Protein AF-A0ABD2RWQ3-F1 (afdb_monomer)

Mean predicted aligned error: 22.74 Å

Secondary structure (DSSP, 8-state):
-------------------------HHHHHHHHHHHHHHHHHHHHS---TT-SSHHHHHHHHHHHHHHHHHHHHHHHHHHHHHHHHHHHHHHHHHTTT---PPPP--------------------------------PPPP--------HHHHHHHHHHHHHHHHHHHHHHHHHHHHHHHHHHHHHHHHHHHHHHHHHHHHHHHHHHHHHHHHHHHHHHHHHHHHHHHHHHHHHHHHHHHHHHHHHHHHHHHHHHHHHHHHHHHHHHHHHHHHHHHHHHHHHHHHHHHHHT-----------------------------------TTGGGTT-------PPPP-

Solvent-accessible surface area (backbone atoms only — not comparable to full-atom values): 22279 Å² total; per-residue (Å²): 139,87,80,88,79,89,82,87,88,81,89,79,92,82,84,81,85,78,79,78,74,84,70,77,58,68,69,60,56,52,54,50,52,52,49,51,51,53,50,51,52,49,62,70,65,53,78,79,81,84,81,57,98,42,71,68,58,45,50,51,55,47,65,66,48,47,61,60,51,52,52,53,50,51,54,52,51,54,52,48,51,54,49,51,51,55,49,52,51,53,50,51,60,57,50,54,74,76,54,91,74,92,76,86,81,84,84,81,86,80,87,80,84,89,82,80,91,82,83,88,81,87,83,87,77,91,73,87,76,78,83,77,79,82,74,82,84,74,75,84,78,80,90,62,99,63,82,86,55,66,65,58,57,49,49,50,53,52,51,53,51,51,52,51,52,51,51,52,52,52,51,54,52,51,51,52,52,50,53,54,49,50,54,50,51,54,53,51,51,54,51,49,53,50,53,52,52,53,52,50,51,53,52,51,51,51,51,54,50,49,54,52,51,53,54,53,52,52,50,51,54,51,51,52,53,51,52,51,50,51,54,51,52,54,51,52,50,52,51,54,54,50,49,54,53,50,53,51,51,50,53,55,48,51,54,53,49,53,56,50,52,54,49,50,54,56,47,51,52,52,50,52,54,52,51,53,52,51,52,52,54,49,51,53,50,50,55,55,52,70,77,64,80,80,87,86,91,83,88,84,90,86,90,81,91,83,89,80,91,87,75,91,76,89,78,90,82,89,80,91,84,91,84,82,79,81,78,67,70,73,62,72,80,70,70,87,80,75,90,82,78,85,86,85,130

Foldseek 3Di:
DDDDDDDDDDDDDDDDDPPPDPDPDPVLVVLVVVLVVLVVVLVVLPDPQPPDPDPVVSVVVCVVSVVVSVVSVVVSVVSVVVSVVVVVVVVVVVVCVPDDDDDDDDDDDDDDDDDDDDDDDDDDDDDPDDDDDPPDPDDPDPPDPDPPPVVVVVVVVVVVVVVVVVVVVVVVVVVVVVVVVVVVVVVVVVVVVVVVVVVVVVVVVVVVVVVVVVVVVVVVVVVVVVVVVVVVVVVVVVVVVVVVVVVVVCVVVVVVVVVVVVVVVVVVVVVVVVVVVVVVVVVVVVVVVVVPDDDDDDDDDDDDDDDDDDDDDDDDDDDDDDDDDPPPVVVVPPDPDDDDDDDDD

Organism: NCBI:txid62892

Structure (mmCIF, N/CA/C/O backbone):
data_AF-A0ABD2RWQ3-F1
#
_entry.id   AF-A0ABD2RWQ3-F1
#
loop_
_atom_site.group_PDB
_atom_site.id
_atom_site.type_symbol
_atom_site.label_atom_id
_atom_site.label_alt_id
_atom_site.label_comp_id
_atom_site.label_asym_id
_atom_site.label_entity_id
_atom_site.label_seq_id
_atom_site.pdbx_PDB_ins_code
_atom_site.Cartn_x
_atom_site.Cartn_y
_atom_site.Cartn_z
_atom_site.occupancy
_atom_site.B_iso_or_equiv
_atom_site.auth_seq_id
_atom_site.auth_comp_id
_atom_site.auth_asym_id
_atom_site.auth_atom_id
_atom_site.pdbx_PDB_model_num
ATOM 1 N N . MET A 1 1 ? -109.581 31.846 24.390 1.00 38.78 1 MET A N 1
ATOM 2 C CA . MET A 1 1 ? -109.928 31.695 25.817 1.00 38.78 1 MET A CA 1
ATOM 3 C C . MET A 1 1 ? -108.674 31.964 26.624 1.00 38.78 1 MET A C 1
ATOM 5 O O . MET A 1 1 ? -107.859 31.075 26.821 1.00 38.78 1 MET A O 1
ATOM 9 N N . GLU A 1 2 ? -108.485 33.229 26.981 1.00 34.16 2 GLU A N 1
ATOM 10 C CA . GLU A 1 2 ? -107.521 33.662 27.987 1.00 34.16 2 GLU A CA 1
ATOM 11 C C . GLU A 1 2 ? -108.194 33.569 29.355 1.00 34.16 2 GLU A C 1
ATOM 13 O O . GLU A 1 2 ? -109.294 34.091 29.508 1.00 34.16 2 GLU A O 1
ATOM 18 N N . VAL A 1 3 ? -107.523 32.985 30.348 1.00 33.97 3 VAL A N 1
ATOM 19 C CA . VAL A 1 3 ? -107.664 33.413 31.745 1.00 33.97 3 VAL A CA 1
ATOM 20 C C . VAL A 1 3 ? -106.289 33.310 32.401 1.00 33.97 3 VAL A C 1
ATOM 22 O O . VAL A 1 3 ? -105.769 32.230 32.665 1.00 33.97 3 VAL A O 1
ATOM 25 N N . LYS A 1 4 ? -105.697 34.478 32.649 1.00 38.88 4 LYS A N 1
ATOM 26 C CA . LYS A 1 4 ? -104.667 34.705 33.666 1.00 38.88 4 LYS A CA 1
ATOM 27 C C . LYS A 1 4 ? -105.349 34.617 35.030 1.00 38.88 4 LYS A C 1
ATOM 29 O O . LYS A 1 4 ? -106.376 35.263 35.179 1.00 38.88 4 LYS A O 1
ATOM 34 N N . LEU A 1 5 ? -104.735 33.977 36.027 1.00 32.19 5 LEU A N 1
ATOM 35 C CA . LEU A 1 5 ? -104.759 34.457 37.416 1.00 32.19 5 LEU A CA 1
ATOM 36 C C . LEU A 1 5 ? -103.647 33.790 38.252 1.00 32.19 5 LEU A C 1
ATOM 38 O O . LEU A 1 5 ? -103.591 32.580 38.427 1.00 32.19 5 LEU A O 1
ATOM 42 N N . LYS A 1 6 ? -102.735 34.668 38.685 1.00 41.03 6 LYS A N 1
ATOM 43 C CA . LYS A 1 6 ? -101.902 34.701 39.902 1.00 41.03 6 LYS A CA 1
ATOM 44 C C . LYS A 1 6 ? -102.266 33.679 40.997 1.00 41.03 6 LYS A C 1
ATOM 46 O O . LYS A 1 6 ? -103.446 33.539 41.284 1.00 41.03 6 LYS A O 1
ATOM 51 N N . VAL A 1 7 ? -101.260 33.167 41.721 1.00 31.69 7 VAL A N 1
ATOM 52 C CA . VAL A 1 7 ? -101.102 33.359 43.185 1.00 31.69 7 VAL A CA 1
ATOM 53 C C . VAL A 1 7 ? -99.807 32.705 43.717 1.00 31.69 7 VAL A C 1
ATOM 55 O O . VAL A 1 7 ? -99.439 31.601 43.341 1.00 31.69 7 VAL A O 1
ATOM 58 N N . GLU A 1 8 ? -99.126 33.509 44.539 1.00 30.83 8 GLU A N 1
ATOM 59 C CA . GLU A 1 8 ? -98.224 33.260 45.678 1.00 30.83 8 GLU A CA 1
ATOM 60 C C . GLU A 1 8 ? -97.100 32.214 45.649 1.00 30.83 8 GLU A C 1
ATOM 62 O O . GLU A 1 8 ? -97.271 31.011 45.491 1.00 30.83 8 GLU A O 1
ATOM 67 N N . LYS A 1 9 ? -95.909 32.735 45.962 1.00 34.25 9 LYS A N 1
ATOM 68 C CA . LYS A 1 9 ? -94.675 32.011 46.234 1.00 34.25 9 LYS A CA 1
ATOM 69 C C . LYS A 1 9 ? -94.375 32.153 47.727 1.00 34.25 9 LYS A C 1
ATOM 71 O O . LYS A 1 9 ? -93.911 33.206 48.156 1.00 34.25 9 LYS A O 1
ATOM 76 N N . THR A 1 10 ? -94.621 31.102 48.501 1.00 32.88 10 THR A N 1
ATOM 77 C CA . THR A 1 10 ? -94.077 30.932 49.854 1.00 32.88 10 THR A CA 1
ATOM 78 C C . THR A 1 10 ? -92.922 29.936 49.802 1.00 32.88 10 THR A C 1
ATOM 80 O O . THR A 1 10 ? -92.953 28.933 49.090 1.00 32.88 10 THR A O 1
ATOM 83 N N . GLY A 1 11 ? -91.831 30.291 50.476 1.00 41.47 11 GLY A N 1
ATOM 84 C CA . GLY A 1 11 ? -90.600 29.518 50.487 1.00 41.47 11 GLY A CA 1
ATOM 85 C C . GLY A 1 11 ? -90.685 28.285 51.380 1.00 41.47 11 GLY A C 1
ATOM 86 O O . GLY A 1 11 ? -91.257 28.328 52.464 1.00 41.47 11 GLY A O 1
ATOM 87 N N . ALA A 1 12 ? -90.015 27.220 50.955 1.00 31.41 12 ALA A N 1
ATOM 88 C CA . ALA A 1 12 ? -89.502 26.190 51.843 1.00 31.41 12 ALA A CA 1
ATOM 89 C C . ALA A 1 12 ? -88.207 25.636 51.241 1.00 31.41 12 ALA A C 1
ATOM 91 O O . ALA A 1 12 ? -88.157 25.197 50.092 1.00 31.41 12 ALA A O 1
ATOM 92 N N . ALA A 1 13 ? -87.135 25.731 52.020 1.00 42.50 13 ALA A N 1
ATOM 93 C CA . ALA A 1 13 ? -85.828 25.187 51.706 1.00 42.50 13 ALA A CA 1
ATOM 94 C C . ALA A 1 13 ? -85.877 23.651 51.656 1.00 42.50 13 ALA A C 1
ATOM 96 O O . ALA A 1 13 ? -86.440 23.026 52.551 1.00 42.50 13 ALA A O 1
ATOM 97 N N . SER A 1 14 ? -85.212 23.039 50.672 1.00 36.19 14 SER A N 1
ATOM 98 C CA . SER A 1 14 ? -84.854 21.619 50.730 1.00 36.19 14 SER A CA 1
ATOM 99 C C . SER A 1 14 ? -83.390 21.431 50.353 1.00 36.19 14 SER A C 1
ATOM 101 O O . SER A 1 14 ? -82.912 21.878 49.308 1.00 36.19 14 SER A O 1
ATOM 103 N N . LYS A 1 15 ? -82.664 20.839 51.299 1.00 40.97 15 LYS A N 1
ATOM 104 C CA . LYS A 1 15 ? -81.222 20.633 51.302 1.00 40.97 15 LYS A CA 1
ATOM 105 C C . LYS A 1 15 ? -80.861 19.380 50.498 1.00 40.97 15 LYS A C 1
ATOM 107 O O . LYS A 1 15 ? -81.451 18.327 50.669 1.00 40.97 15 LYS A O 1
ATOM 112 N N . HIS A 1 16 ? -79.805 19.540 49.705 1.00 45.41 16 HIS A N 1
ATOM 113 C CA . HIS A 1 16 ? -78.758 18.565 49.379 1.00 45.41 16 HIS A CA 1
ATOM 114 C C . HIS A 1 16 ? -79.132 17.153 48.895 1.00 45.41 16 HIS A C 1
ATOM 116 O O . HIS A 1 16 ? -79.385 16.243 49.669 1.00 45.41 16 HIS A O 1
ATOM 122 N N . SER A 1 17 ? -78.821 16.915 47.619 1.00 40.47 17 SER A N 1
ATOM 123 C CA . SER A 1 17 ? -77.985 15.771 47.238 1.00 40.47 17 SER A CA 1
ATOM 124 C C . SER A 1 17 ? -77.057 16.193 46.097 1.00 40.47 17 SER A C 1
ATOM 126 O O . SER A 1 17 ? -77.360 16.037 44.916 1.00 40.47 17 SER A O 1
ATOM 128 N N . ARG A 1 18 ? -75.917 16.813 46.437 1.00 42.22 18 ARG A N 1
ATOM 129 C CA . ARG A 1 18 ? -74.805 16.937 45.484 1.00 42.22 18 ARG A CA 1
ATOM 130 C C . ARG A 1 18 ? -74.080 15.597 45.486 1.00 42.22 18 ARG A C 1
ATOM 132 O O . ARG A 1 18 ? -73.178 15.392 46.295 1.00 42.22 18 ARG A O 1
ATOM 139 N N . LYS A 1 19 ? -74.472 14.696 44.581 1.00 42.56 19 LYS A N 1
ATOM 140 C CA . LYS A 1 19 ? -73.601 13.599 44.147 1.00 42.56 19 LYS A CA 1
ATOM 141 C C . LYS A 1 19 ? -72.275 14.234 43.721 1.00 42.56 19 LYS A C 1
ATOM 143 O O . LYS A 1 19 ? -72.222 14.926 42.708 1.00 42.56 19 LYS A O 1
ATOM 148 N N . ARG A 1 20 ? -71.225 14.074 44.530 1.00 46.12 20 ARG A N 1
ATOM 149 C CA . ARG A 1 20 ? -69.863 14.435 44.134 1.00 46.12 20 ARG A CA 1
ATOM 150 C C . ARG A 1 20 ? -69.455 13.450 43.047 1.00 46.12 20 ARG A C 1
ATOM 152 O O . ARG A 1 20 ? -69.051 12.332 43.343 1.00 46.12 20 ARG A O 1
ATOM 159 N N . SER A 1 21 ? -69.618 13.839 41.787 1.00 47.62 21 SER A N 1
ATOM 160 C CA . SER A 1 21 ? -68.924 13.175 40.694 1.00 47.62 21 SER A CA 1
ATOM 161 C C . SER A 1 21 ? -67.429 13.354 40.944 1.00 47.62 21 SER A C 1
ATOM 163 O O . SER A 1 21 ? -66.933 14.480 40.917 1.00 47.62 21 SER A O 1
ATOM 165 N N . PHE A 1 22 ? -66.716 12.265 41.219 1.00 53.78 22 PHE A N 1
ATOM 166 C CA . PHE A 1 22 ? -65.259 12.236 41.149 1.00 53.78 22 PHE A CA 1
ATOM 167 C C . PHE A 1 22 ? -64.857 12.377 39.676 1.00 53.78 22 PHE A C 1
ATOM 169 O O . PHE A 1 22 ? -64.558 11.403 38.992 1.00 53.78 22 PHE A O 1
ATOM 176 N N . THR A 1 23 ? -64.929 13.594 39.145 1.00 64.50 23 THR A N 1
ATOM 177 C CA . THR A 1 23 ? -64.358 13.917 37.840 1.00 64.50 23 THR A CA 1
ATOM 178 C C . THR A 1 23 ? -62.849 13.777 37.959 1.00 64.50 23 THR A C 1
ATOM 180 O O . THR A 1 23 ? -62.218 14.518 38.716 1.00 64.50 23 THR A O 1
ATOM 183 N N . ARG A 1 24 ? -62.282 12.792 37.250 1.00 71.00 24 ARG A N 1
ATOM 184 C CA . ARG A 1 24 ? -60.830 12.622 37.123 1.00 71.00 24 ARG A CA 1
ATOM 185 C C . ARG A 1 24 ? -60.222 13.965 36.705 1.00 71.00 24 ARG A C 1
ATOM 187 O O . ARG A 1 24 ? -60.767 14.602 35.800 1.00 71.00 24 ARG A O 1
ATOM 194 N N . PRO A 1 25 ? -59.151 14.426 37.366 1.00 81.88 25 PRO A N 1
ATOM 195 C CA . PRO A 1 25 ? -58.593 15.730 37.060 1.00 81.88 25 PRO A CA 1
ATOM 196 C C . PRO A 1 25 ? -58.058 15.746 35.621 1.00 81.88 25 PRO A C 1
ATOM 198 O O . PRO A 1 25 ? -57.483 14.764 35.157 1.00 81.88 25 PRO A O 1
ATOM 201 N N . SER A 1 26 ? -58.261 16.854 34.908 1.00 81.94 26 SER A N 1
ATOM 202 C CA . SER A 1 26 ? -57.925 16.974 33.480 1.00 81.94 26 SER A CA 1
ATOM 203 C C . SER A 1 26 ? -56.452 16.686 33.187 1.00 81.94 26 SER A C 1
ATOM 205 O O . SER A 1 26 ? -56.153 16.041 32.189 1.00 81.94 26 SER A O 1
ATOM 207 N N . TRP A 1 27 ? -55.545 17.076 34.091 1.00 87.62 27 TRP A N 1
ATOM 208 C CA . TRP A 1 27 ? -54.114 16.793 33.961 1.00 87.62 27 TRP A CA 1
ATOM 209 C C . TRP A 1 27 ? -53.814 15.290 33.886 1.00 87.62 27 TRP A C 1
ATOM 211 O O . TRP A 1 27 ? -52.950 14.908 33.112 1.00 87.62 27 TRP A O 1
ATOM 221 N N . LEU A 1 28 ? -54.549 14.451 34.629 1.00 88.19 28 LEU A N 1
ATOM 222 C CA . LEU A 1 28 ? -54.363 12.995 34.651 1.00 88.19 28 LEU A CA 1
ATOM 223 C C . LEU A 1 28 ? -54.776 12.370 33.316 1.00 88.19 28 LEU A C 1
ATOM 225 O O . LEU A 1 28 ? -54.134 11.449 32.828 1.00 88.19 28 LEU A O 1
ATOM 229 N N . LEU A 1 29 ? -55.860 12.871 32.721 1.00 88.81 29 LEU A N 1
ATOM 230 C CA . LEU A 1 29 ? -56.335 12.386 31.426 1.00 88.81 29 LEU A CA 1
ATOM 231 C C . LEU A 1 29 ? -55.386 12.797 30.294 1.00 88.81 29 LEU A C 1
ATOM 233 O O . LEU A 1 29 ? -55.111 11.973 29.427 1.00 88.81 29 LEU A O 1
ATOM 237 N N . CYS A 1 30 ? -54.854 14.024 30.328 1.00 88.00 30 CYS A N 1
ATOM 238 C CA . CYS A 1 30 ? -53.868 14.479 29.348 1.00 88.00 30 CYS A CA 1
ATOM 239 C C . CYS A 1 30 ? -52.563 13.676 29.440 1.00 88.00 30 CYS A C 1
ATOM 241 O O . CYS A 1 30 ? -52.112 13.150 28.431 1.00 88.00 30 CYS A O 1
ATOM 243 N N . THR A 1 31 ? -52.002 13.488 30.641 1.00 88.75 31 THR A N 1
ATOM 244 C CA . THR A 1 31 ? -50.742 12.741 30.800 1.00 88.75 31 THR A CA 1
ATOM 245 C C . THR A 1 31 ? -50.879 11.271 30.409 1.00 88.75 31 THR A C 1
ATOM 247 O O . THR A 1 31 ? -49.960 10.704 29.828 1.00 88.75 31 THR A O 1
ATOM 250 N N . ILE A 1 32 ? -52.029 10.644 30.686 1.00 91.12 32 ILE A N 1
ATOM 251 C CA . ILE A 1 32 ? -52.305 9.269 30.243 1.00 91.12 32 ILE A CA 1
ATOM 252 C C . ILE A 1 32 ? -52.414 9.196 28.713 1.00 91.12 32 ILE A C 1
ATOM 254 O O . ILE A 1 32 ? -51.891 8.257 28.120 1.00 91.12 32 ILE A O 1
ATOM 258 N N . ALA A 1 33 ? -53.059 10.172 28.067 1.00 91.12 33 ALA A N 1
ATOM 259 C CA . ALA A 1 33 ? -53.150 10.220 26.608 1.00 91.12 33 ALA A CA 1
ATOM 260 C C . ALA A 1 33 ? -51.773 10.424 25.947 1.00 91.12 33 ALA A C 1
ATOM 262 O O . ALA A 1 33 ? -51.467 9.767 24.951 1.00 91.12 33 ALA A O 1
ATOM 263 N N . ASP A 1 34 ? -50.922 11.271 26.530 1.00 91.00 34 ASP A N 1
ATOM 264 C CA . ASP A 1 34 ? -49.555 11.500 26.051 1.00 91.00 34 ASP A CA 1
ATOM 265 C C . ASP A 1 34 ? -48.682 10.243 26.203 1.00 91.00 34 ASP A C 1
ATOM 267 O O . ASP A 1 34 ? -47.953 9.873 25.278 1.00 91.00 34 ASP A O 1
ATOM 271 N N . LEU A 1 35 ? -48.793 9.538 27.337 1.00 91.75 35 LEU A N 1
ATOM 272 C CA . LEU A 1 35 ? -48.135 8.246 27.556 1.00 91.75 35 LEU A CA 1
ATOM 273 C C . LEU A 1 35 ? -48.612 7.182 26.562 1.00 91.75 35 LEU A C 1
ATOM 275 O O . LEU A 1 35 ? -47.786 6.472 25.994 1.00 91.75 35 LEU A O 1
ATOM 279 N N . ASP A 1 36 ? -49.918 7.093 26.302 1.00 90.81 36 ASP A N 1
ATOM 280 C CA . ASP A 1 36 ? -50.489 6.161 25.322 1.00 90.81 36 ASP A CA 1
ATOM 281 C C . ASP A 1 36 ? -49.987 6.458 23.897 1.00 90.81 36 ASP A C 1
ATOM 283 O O . ASP A 1 36 ? -49.628 5.547 23.149 1.00 90.81 36 ASP A O 1
ATOM 287 N N . MET A 1 37 ? -49.860 7.736 23.529 1.00 91.88 37 MET A N 1
ATOM 288 C CA . MET A 1 37 ? -49.270 8.138 22.251 1.00 91.88 37 MET A CA 1
ATOM 289 C C . MET A 1 37 ? -47.792 7.730 22.149 1.00 91.88 37 MET A C 1
ATOM 291 O O . MET A 1 37 ? -47.372 7.177 21.126 1.00 91.88 37 MET A O 1
ATOM 295 N N . LYS A 1 38 ? -46.997 7.958 23.203 1.00 89.31 38 LYS A N 1
ATOM 296 C CA . LYS A 1 38 ? -45.586 7.541 23.251 1.00 89.31 38 LYS A CA 1
ATOM 297 C C . LYS A 1 38 ? -45.434 6.015 23.230 1.00 89.31 38 LYS A C 1
ATOM 299 O O . LYS A 1 38 ? -44.558 5.505 22.533 1.00 89.31 38 LYS A O 1
ATOM 304 N N . MET A 1 39 ? -46.322 5.286 23.903 1.00 90.38 39 MET A N 1
ATOM 305 C CA . MET A 1 39 ? -46.364 3.821 23.910 1.00 90.38 39 MET A CA 1
ATOM 306 C C . MET A 1 39 ? -46.702 3.261 22.523 1.00 90.38 39 MET A C 1
ATOM 308 O O . MET A 1 39 ? -46.046 2.343 22.039 1.00 90.38 39 MET A O 1
ATOM 312 N N . LYS A 1 40 ? -47.665 3.862 21.815 1.00 89.00 40 LYS A N 1
ATOM 313 C CA . LYS A 1 40 ? -47.969 3.508 20.418 1.00 89.00 40 LYS A CA 1
ATOM 314 C C . LYS A 1 40 ? -46.782 3.763 19.494 1.00 89.00 40 LYS A C 1
ATOM 316 O O . LYS A 1 40 ? -46.473 2.923 18.653 1.00 89.00 40 LYS A O 1
ATOM 321 N N . LYS A 1 41 ? -46.081 4.888 19.674 1.00 86.25 41 LYS A N 1
ATOM 322 C CA . LYS A 1 41 ? -44.846 5.192 18.936 1.00 86.25 41 LYS A CA 1
ATOM 323 C C . LYS A 1 41 ? -43.758 4.148 19.210 1.00 86.25 41 LYS A C 1
ATOM 325 O O . LYS A 1 41 ? -43.066 3.753 18.279 1.00 86.25 41 LYS A O 1
ATOM 330 N N . LEU A 1 42 ? -43.635 3.668 20.450 1.00 84.88 42 LEU A N 1
ATOM 331 C CA . LEU A 1 42 ? -42.703 2.599 20.813 1.00 84.88 42 LEU A CA 1
ATOM 332 C C . LEU A 1 42 ? -43.019 1.307 20.054 1.00 84.88 42 LEU A C 1
ATOM 334 O O . LEU A 1 42 ? -42.129 0.767 19.411 1.00 84.88 42 LEU A O 1
ATOM 338 N N . VAL A 1 43 ? -44.280 0.864 20.066 1.00 80.69 43 VAL A N 1
ATOM 339 C CA . VAL A 1 43 ? -44.732 -0.361 19.380 1.00 80.69 43 VAL A CA 1
ATOM 340 C C . VAL A 1 43 ? -44.491 -0.298 17.868 1.00 80.69 43 VAL A C 1
ATOM 342 O O . VAL A 1 43 ? -44.064 -1.285 17.282 1.00 80.69 43 VAL A O 1
ATOM 345 N N . VAL A 1 44 ? -44.703 0.861 17.238 1.00 76.88 44 VAL A N 1
ATOM 346 C CA . VAL A 1 44 ? -44.433 1.066 15.799 1.00 76.88 44 VAL A CA 1
ATOM 347 C C . VAL A 1 44 ? -42.931 1.074 15.485 1.00 76.88 44 VAL A C 1
ATOM 349 O O . VAL A 1 44 ? -42.526 0.670 14.399 1.00 76.88 44 VAL A O 1
ATOM 352 N N . ASN A 1 45 ? -42.102 1.521 16.429 1.00 70.06 45 ASN A N 1
ATOM 353 C CA . ASN A 1 45 ? -40.648 1.553 16.283 1.00 70.06 45 ASN A CA 1
ATOM 354 C C . ASN A 1 45 ? -39.970 0.218 16.621 1.00 70.06 45 ASN A C 1
ATOM 356 O O . ASN A 1 45 ? -38.763 0.099 16.400 1.00 70.06 45 ASN A O 1
ATOM 360 N N . VAL A 1 46 ? -40.704 -0.772 17.149 1.00 68.69 46 VAL A N 1
ATOM 361 C CA . VAL A 1 46 ? -40.194 -2.141 17.268 1.00 68.69 46 VAL A CA 1
ATOM 362 C C . VAL A 1 46 ? -39.992 -2.663 15.843 1.00 68.69 46 VAL A C 1
ATOM 364 O O . VAL A 1 46 ? -40.956 -2.734 15.079 1.00 68.69 46 VAL A O 1
ATOM 367 N N . PRO A 1 47 ? -38.749 -2.960 15.436 1.00 62.06 47 PRO A N 1
ATOM 368 C CA . PRO A 1 47 ? -38.460 -3.244 14.042 1.00 62.06 47 PRO A CA 1
ATOM 369 C C . PRO A 1 47 ? -39.181 -4.519 13.590 1.00 62.06 47 PRO A C 1
ATOM 371 O O . PRO A 1 47 ? -38.949 -5.592 14.140 1.00 62.06 47 PRO A O 1
ATOM 374 N N . ASN A 1 48 ? -40.016 -4.406 12.554 1.00 61.97 48 ASN A N 1
ATOM 375 C CA . ASN A 1 48 ? -40.376 -5.545 11.713 1.00 61.97 48 ASN A CA 1
ATOM 376 C C . ASN A 1 48 ? -39.193 -5.790 10.771 1.00 61.97 48 ASN A C 1
ATOM 378 O O . ASN A 1 48 ? -38.892 -4.972 9.903 1.00 61.97 48 ASN A O 1
ATOM 382 N N . ILE A 1 49 ? -38.479 -6.890 10.997 1.00 60.09 49 ILE A N 1
ATOM 383 C CA . ILE A 1 49 ? -37.174 -7.211 10.392 1.00 60.09 49 ILE A CA 1
ATOM 384 C C . ILE A 1 49 ? -37.346 -7.874 9.005 1.00 60.09 49 ILE A C 1
ATOM 386 O O . ILE A 1 49 ? -36.461 -8.565 8.511 1.00 60.09 49 ILE A O 1
ATOM 390 N N . ASP A 1 50 ? -38.479 -7.654 8.342 1.00 59.84 50 ASP A N 1
ATOM 391 C CA . ASP A 1 50 ? -38.851 -8.395 7.128 1.00 59.84 50 ASP A CA 1
ATOM 392 C C . ASP A 1 50 ? -38.367 -7.742 5.819 1.00 59.84 50 ASP A C 1
ATOM 394 O O . ASP A 1 50 ? -38.660 -8.248 4.742 1.00 59.84 50 ASP A O 1
ATOM 398 N N . GLY A 1 51 ? -37.635 -6.621 5.886 1.00 60.81 51 GLY A N 1
ATOM 399 C CA . GLY A 1 51 ? -37.287 -5.813 4.705 1.00 60.81 51 GLY A CA 1
ATOM 400 C C . GLY A 1 51 ? -35.808 -5.738 4.310 1.00 60.81 51 GLY A C 1
ATOM 401 O O . GLY A 1 51 ? -35.504 -5.010 3.373 1.00 60.81 51 GLY A O 1
ATOM 402 N N . ALA A 1 52 ? -34.890 -6.412 5.015 1.00 61.06 52 ALA A N 1
ATOM 403 C CA . ALA A 1 52 ? -33.448 -6.330 4.733 1.00 61.06 52 ALA A CA 1
ATOM 404 C C . ALA A 1 52 ? -32.899 -7.674 4.226 1.00 61.06 52 ALA A C 1
ATOM 406 O O . ALA A 1 52 ? -32.839 -8.652 4.985 1.00 61.06 52 ALA A O 1
ATOM 407 N N . ASP A 1 53 ? -32.464 -7.689 2.961 1.00 66.81 53 ASP A N 1
ATOM 408 C CA . ASP A 1 53 ? -32.008 -8.877 2.220 1.00 66.81 53 ASP A CA 1
ATOM 409 C C . ASP A 1 53 ? -30.573 -9.324 2.590 1.00 66.81 53 ASP A C 1
ATOM 411 O O . ASP A 1 53 ? -30.106 -10.367 2.131 1.00 66.81 53 ASP A O 1
ATOM 415 N N . SER A 1 54 ? -29.864 -8.585 3.460 1.00 81.50 54 SER A N 1
ATOM 416 C CA . SER A 1 54 ? -28.499 -8.908 3.910 1.00 81.50 54 SER A CA 1
ATOM 417 C C . SER A 1 54 ? -28.298 -8.753 5.424 1.00 81.50 54 SER A C 1
ATOM 419 O O . SER A 1 54 ? -28.862 -7.868 6.071 1.00 81.50 54 SER A O 1
ATOM 421 N N . PHE A 1 55 ? -27.441 -9.605 6.002 1.00 82.50 55 PHE A N 1
ATOM 422 C CA . PHE A 1 55 ? -27.094 -9.588 7.430 1.00 82.50 55 PHE A CA 1
ATOM 423 C C . PHE A 1 55 ? -26.469 -8.256 7.865 1.00 82.50 55 PHE A C 1
ATOM 425 O O . PHE A 1 55 ? -26.824 -7.728 8.917 1.00 82.50 55 PHE A O 1
ATOM 432 N N . THR A 1 56 ? -25.579 -7.693 7.045 1.00 84.25 56 THR A N 1
ATOM 433 C CA . THR A 1 56 ? -24.898 -6.424 7.343 1.00 84.25 56 THR A CA 1
ATOM 434 C C . THR A 1 56 ? -25.888 -5.268 7.436 1.00 84.25 56 THR A C 1
ATOM 436 O O . THR A 1 56 ? -25.832 -4.480 8.373 1.00 84.25 56 THR A O 1
ATOM 439 N N . GLU A 1 57 ? -26.842 -5.206 6.508 1.00 81.56 57 GLU A N 1
ATOM 440 C CA . GLU A 1 57 ? -27.873 -4.167 6.471 1.00 81.56 57 GLU A CA 1
ATOM 441 C C . GLU A 1 57 ? -28.841 -4.289 7.656 1.00 81.56 57 GLU A C 1
ATOM 443 O O . GLU A 1 57 ? -29.211 -3.296 8.280 1.00 81.56 57 GLU A O 1
ATOM 448 N N . ARG A 1 58 ? -29.177 -5.525 8.046 1.00 83.19 58 ARG A N 1
ATOM 449 C CA . ARG A 1 58 ? -29.965 -5.805 9.253 1.00 83.19 58 ARG A CA 1
ATOM 450 C C . ARG A 1 58 ? -29.242 -5.376 10.531 1.00 83.19 58 ARG A C 1
ATOM 452 O O . ARG A 1 58 ? -29.876 -4.815 11.425 1.00 83.19 58 ARG A O 1
ATOM 459 N N . ALA A 1 59 ? -27.941 -5.646 10.629 1.00 82.75 59 ALA A N 1
ATOM 460 C CA . ALA A 1 59 ? -27.129 -5.253 11.775 1.00 82.75 59 ALA A CA 1
ATOM 461 C C . ALA A 1 59 ? -27.010 -3.725 11.872 1.00 82.75 59 ALA A C 1
ATOM 463 O O . ALA A 1 59 ? -27.252 -3.168 12.942 1.00 82.75 59 ALA A O 1
ATOM 464 N N . ASP A 1 60 ? -26.720 -3.042 10.764 1.00 81.25 60 ASP A N 1
ATOM 465 C CA . ASP A 1 60 ? -26.595 -1.582 10.736 1.00 81.25 60 ASP A CA 1
ATOM 466 C C . ASP A 1 60 ? -27.923 -0.897 11.104 1.00 81.25 60 ASP A C 1
ATOM 468 O O . ASP A 1 60 ? -27.979 -0.078 12.023 1.00 81.25 60 ASP A O 1
ATOM 472 N N . ALA A 1 61 ? -29.041 -1.335 10.513 1.00 82.25 61 ALA A N 1
ATOM 473 C CA . ALA A 1 61 ? -30.369 -0.842 10.877 1.00 82.25 61 ALA A CA 1
ATOM 474 C C . ALA A 1 61 ? -30.694 -1.069 12.367 1.00 82.25 61 ALA A C 1
ATOM 476 O O . ALA A 1 61 ? -31.239 -0.179 13.026 1.00 82.25 61 ALA A O 1
ATOM 477 N N . TYR A 1 62 ? -30.331 -2.229 12.926 1.00 83.62 62 TYR A N 1
ATOM 478 C CA . TYR A 1 62 ? -30.516 -2.518 14.348 1.00 83.62 62 TYR A CA 1
ATOM 479 C C . TYR A 1 62 ? -29.714 -1.558 15.237 1.00 83.62 62 TYR A C 1
ATOM 481 O O . TYR A 1 62 ? -30.284 -0.946 16.146 1.00 83.62 62 TYR A O 1
ATOM 489 N N . TYR A 1 63 ? -28.416 -1.378 14.973 1.00 85.75 63 TYR A N 1
ATOM 490 C CA . TYR A 1 63 ? -27.561 -0.521 15.797 1.00 85.75 63 TYR A CA 1
ATOM 491 C C . TYR A 1 63 ? -27.918 0.966 15.685 1.00 85.75 63 TYR A C 1
ATOM 493 O O . TYR A 1 63 ? -27.810 1.679 16.682 1.00 85.75 63 TYR A O 1
ATOM 501 N N . GLN A 1 64 ? -28.444 1.420 14.545 1.00 85.25 64 GLN A N 1
ATOM 502 C CA . GLN A 1 64 ? -28.946 2.789 14.379 1.00 85.25 64 GLN A CA 1
ATOM 503 C C . GLN A 1 64 ? -30.269 3.042 15.121 1.00 85.25 64 GLN A C 1
ATOM 505 O O . GLN A 1 64 ? -30.478 4.116 15.689 1.00 85.25 64 GLN A O 1
ATOM 510 N N . LYS A 1 65 ? -31.190 2.0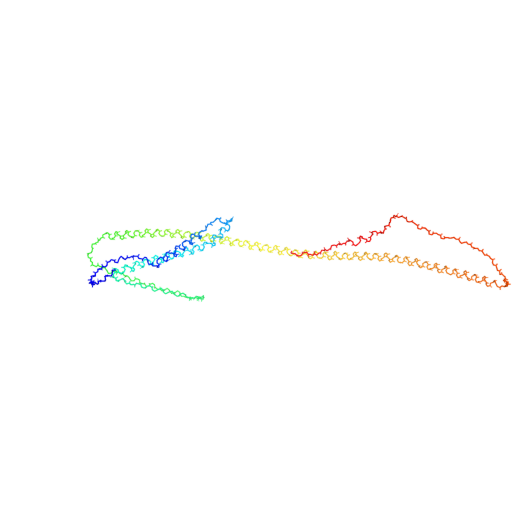68 15.136 1.00 83.75 65 LYS A N 1
ATOM 511 C CA . LYS A 1 65 ? -32.520 2.217 15.761 1.00 83.75 65 LYS A CA 1
ATOM 512 C C . LYS A 1 65 ? -32.517 1.981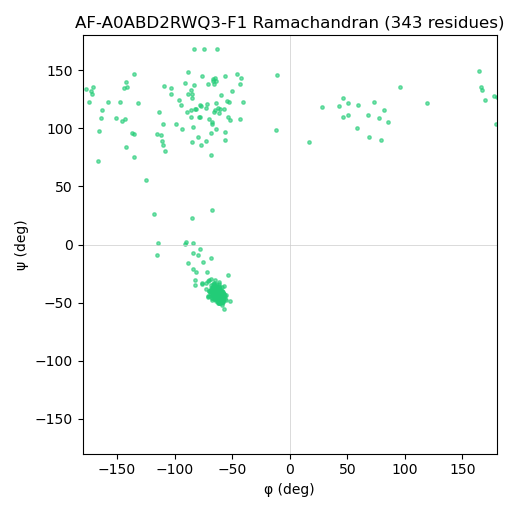 17.270 1.00 83.75 65 LYS A C 1
ATOM 514 O O . LYS A 1 65 ? -33.300 2.598 17.993 1.00 83.75 65 LYS A O 1
ATOM 519 N N . ARG A 1 66 ? -31.619 1.129 17.766 1.00 87.06 66 ARG A N 1
ATOM 520 C CA . ARG A 1 66 ? -31.488 0.791 19.190 1.00 87.06 66 ARG A CA 1
AT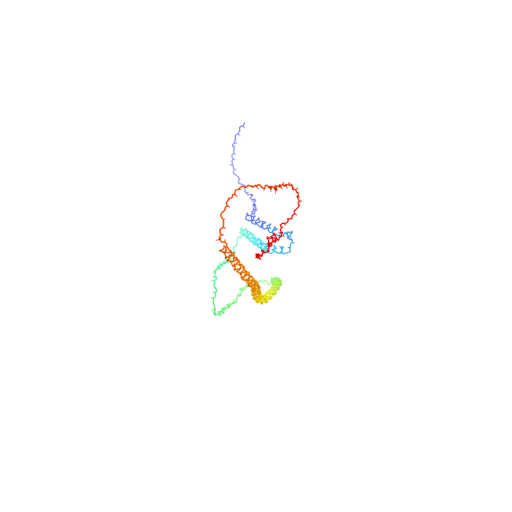OM 521 C C . ARG A 1 66 ? -31.374 2.003 20.138 1.00 87.06 66 ARG A C 1
ATOM 523 O O . ARG A 1 66 ? -32.123 2.018 21.114 1.00 87.06 66 ARG A O 1
ATOM 530 N N . PRO A 1 67 ? -30.519 3.019 19.905 1.00 89.88 67 PRO A N 1
ATOM 531 C CA . PRO A 1 67 ? -30.423 4.169 20.811 1.00 89.88 67 PRO A CA 1
ATOM 532 C C . PRO A 1 67 ? -31.720 4.988 20.873 1.00 89.88 67 PRO A C 1
ATOM 534 O O . PRO A 1 67 ? -32.107 5.453 21.940 1.00 89.88 67 PRO A O 1
ATOM 537 N N . GLN A 1 68 ? -32.439 5.108 19.754 1.00 88.00 68 GLN A N 1
ATOM 538 C CA . GLN A 1 68 ? -33.714 5.834 19.680 1.00 88.00 68 GLN A CA 1
ATOM 539 C C . GLN A 1 68 ? -34.817 5.110 20.467 1.00 88.00 68 GLN A C 1
ATOM 541 O O . GLN A 1 68 ? -35.642 5.749 21.120 1.00 88.00 68 GLN A O 1
ATOM 546 N N . LEU A 1 69 ? -34.816 3.773 20.432 1.00 89.56 69 LEU A N 1
ATOM 547 C CA . LEU A 1 69 ? -35.733 2.940 21.208 1.00 89.56 69 LEU A CA 1
ATOM 548 C C . LEU A 1 69 ? -35.458 3.043 22.715 1.00 89.56 69 LEU A C 1
ATOM 550 O O . LEU A 1 69 ? -36.395 3.188 23.498 1.00 89.56 69 LEU A O 1
ATOM 554 N N . LEU A 1 70 ? -34.181 3.004 23.109 1.00 89.12 70 LEU A N 1
ATOM 555 C CA . LEU A 1 70 ? -33.765 3.147 24.507 1.00 89.12 70 LEU A CA 1
ATOM 556 C C . LEU A 1 70 ? -34.145 4.518 25.075 1.00 89.12 70 LEU A C 1
ATOM 558 O O . LEU A 1 70 ? -34.698 4.580 26.169 1.00 89.12 70 LEU A O 1
ATOM 562 N N . ALA A 1 71 ? -33.932 5.596 24.316 1.00 91.56 71 ALA A N 1
ATOM 563 C CA . ALA A 1 71 ? -34.342 6.937 24.726 1.00 91.56 71 ALA A CA 1
ATOM 564 C C . ALA A 1 71 ? -35.862 7.032 24.952 1.00 91.56 71 ALA A C 1
ATOM 566 O O . ALA A 1 71 ? -36.310 7.561 25.965 1.00 91.56 71 ALA A O 1
ATOM 567 N N . LEU A 1 72 ? -36.667 6.457 24.051 1.00 91.06 72 LEU A N 1
ATOM 568 C CA . LEU A 1 72 ? -38.126 6.464 24.185 1.00 91.06 72 LEU A CA 1
ATOM 569 C C . LEU A 1 72 ? -38.620 5.630 25.382 1.00 91.06 72 LEU A C 1
ATOM 571 O O . LEU A 1 72 ? -39.586 6.019 26.037 1.00 91.06 72 LEU A O 1
ATOM 575 N N . LEU A 1 73 ? -37.971 4.498 25.673 1.00 92.75 73 LEU A N 1
ATOM 576 C CA . LEU A 1 73 ? -38.253 3.681 26.860 1.00 92.75 73 LEU A CA 1
ATOM 577 C C . LEU A 1 73 ? -37.932 4.431 28.153 1.00 92.75 73 LEU A C 1
ATOM 579 O O . LEU A 1 73 ? -38.756 4.430 29.066 1.00 92.75 73 LEU A O 1
ATOM 583 N N . GLN A 1 74 ? -36.777 5.097 28.205 1.00 93.06 74 GLN A N 1
ATOM 584 C CA . GLN A 1 74 ? -36.384 5.915 29.348 1.00 93.06 74 GLN A CA 1
ATOM 585 C C . GLN A 1 74 ? -37.393 7.047 29.577 1.00 93.06 74 GLN A C 1
ATOM 587 O O . GLN A 1 74 ? -37.924 7.188 30.673 1.00 93.06 74 GLN A O 1
ATOM 592 N N . GLU A 1 75 ? -37.770 7.773 28.519 1.00 92.88 75 GLU A N 1
ATOM 593 C CA . GLU A 1 75 ? -38.801 8.806 28.620 1.00 92.88 75 GLU A CA 1
ATOM 594 C C . GLU A 1 75 ? -40.141 8.256 29.130 1.00 92.88 75 GLU A C 1
ATOM 596 O O . GLU A 1 75 ? -40.825 8.917 29.909 1.00 92.88 75 GLU A O 1
ATOM 601 N N . LEU A 1 76 ? -40.576 7.080 28.667 1.00 93.50 76 LEU A N 1
ATOM 602 C CA . LEU A 1 76 ? -41.820 6.458 29.131 1.00 93.50 76 LEU A CA 1
ATOM 603 C C . LEU A 1 76 ? -41.751 6.102 30.619 1.00 93.50 76 LEU A C 1
ATOM 605 O O . LEU A 1 76 ? -42.715 6.349 31.346 1.00 93.50 76 LEU A O 1
ATOM 609 N N . TYR A 1 77 ? -40.619 5.560 31.061 1.00 93.62 77 TYR A N 1
ATOM 610 C CA . TYR A 1 77 ? -40.361 5.220 32.455 1.00 93.62 77 TYR A CA 1
ATOM 611 C C . TYR A 1 77 ? -40.388 6.462 33.357 1.00 93.62 77 TYR A C 1
ATOM 613 O O . TYR A 1 77 ? -41.146 6.495 34.328 1.00 93.62 77 TYR A O 1
ATOM 621 N N . ASP A 1 78 ? -39.668 7.521 32.983 1.00 93.31 78 ASP A N 1
ATOM 622 C CA . ASP A 1 78 ? -39.599 8.768 33.755 1.00 93.31 78 ASP A CA 1
ATOM 623 C C . ASP A 1 78 ? -40.970 9.458 33.839 1.00 93.31 78 ASP A C 1
ATOM 625 O O . ASP A 1 78 ? -41.397 9.924 34.900 1.00 93.31 78 ASP A O 1
ATOM 629 N N . ASN A 1 79 ? -41.719 9.471 32.730 1.00 92.62 79 ASN A N 1
ATOM 630 C CA . ASN A 1 79 ? -43.072 10.027 32.705 1.00 92.62 79 ASN A CA 1
ATOM 631 C C . ASN A 1 79 ? -44.052 9.199 33.555 1.00 92.62 79 ASN A C 1
ATOM 633 O O . ASN A 1 79 ? -44.936 9.772 34.194 1.00 92.62 79 ASN A O 1
ATOM 637 N N . TYR A 1 80 ? -43.907 7.870 33.592 1.00 94.31 80 TYR A N 1
ATOM 638 C CA . TYR A 1 80 ? -44.709 7.008 34.464 1.00 94.31 80 TYR A CA 1
ATOM 639 C C . TYR A 1 80 ? -44.406 7.260 35.946 1.00 94.31 80 TYR A C 1
ATOM 641 O O . TYR A 1 80 ? -45.334 7.406 36.741 1.00 94.31 80 TYR A O 1
ATOM 649 N N . LEU A 1 81 ? -43.128 7.374 36.314 1.00 92.38 81 LEU A N 1
ATOM 650 C CA . LEU A 1 81 ? -42.697 7.729 37.669 1.00 92.38 81 LEU A CA 1
ATOM 651 C C . LEU A 1 81 ? -43.252 9.084 38.107 1.00 92.38 81 LEU A C 1
ATOM 653 O O . LEU A 1 81 ? -43.874 9.181 39.163 1.00 92.38 81 LEU A O 1
ATOM 657 N N . SER A 1 82 ? -43.106 10.108 37.263 1.00 92.38 82 SER A N 1
ATOM 658 C CA . SER A 1 82 ? -43.657 11.443 37.519 1.00 92.38 82 SER A CA 1
ATOM 659 C C . SER A 1 82 ? -45.181 11.413 37.689 1.00 92.38 82 SER A C 1
ATOM 661 O O . SER A 1 82 ? -45.741 12.069 38.573 1.00 92.38 82 SER A O 1
ATOM 663 N N . LEU A 1 83 ? -45.874 10.611 36.873 1.00 92.69 83 LEU A N 1
ATOM 664 C CA . LEU A 1 83 ? -47.317 10.418 36.970 1.00 92.69 83 LEU A CA 1
ATOM 665 C C . LEU A 1 83 ? -47.721 9.745 38.289 1.00 92.69 83 LEU A C 1
ATOM 667 O O . LEU A 1 83 ? -48.667 10.200 38.936 1.00 92.69 83 LEU A O 1
ATOM 671 N N . ALA A 1 84 ? -47.016 8.682 38.680 1.00 91.12 84 ALA A N 1
ATOM 672 C CA . ALA A 1 84 ? -47.256 7.955 39.920 1.00 91.12 84 ALA A CA 1
ATOM 673 C C . ALA A 1 84 ? -47.025 8.851 41.144 1.00 91.12 84 ALA A C 1
ATOM 675 O O . ALA A 1 84 ? -47.902 8.941 42.003 1.00 91.12 84 ALA A O 1
ATOM 676 N N . ASP A 1 85 ? -45.913 9.588 41.181 1.00 89.69 85 ASP A N 1
ATOM 677 C CA . ASP A 1 85 ? -45.592 10.525 42.259 1.00 89.69 85 ASP A CA 1
ATOM 678 C C . ASP A 1 85 ? -46.655 11.630 42.385 1.00 89.69 85 ASP A C 1
ATOM 680 O O . ASP A 1 85 ? -47.273 11.814 43.439 1.00 89.69 85 ASP A O 1
ATOM 684 N N . ARG A 1 86 ? -47.001 12.296 41.275 1.00 90.50 86 ARG A N 1
ATOM 685 C CA . ARG A 1 86 ? -48.042 13.334 41.271 1.00 90.50 86 ARG A CA 1
ATOM 686 C C . ARG A 1 86 ? -49.413 12.794 41.690 1.00 90.50 86 ARG A C 1
ATOM 688 O O . ARG A 1 86 ? -50.190 13.514 42.326 1.00 90.50 86 ARG A O 1
ATOM 695 N N . TYR A 1 87 ? -49.730 11.545 41.349 1.00 87.62 87 TYR A N 1
ATOM 696 C CA . TYR A 1 87 ? -50.961 10.880 41.776 1.00 87.62 87 TYR A CA 1
ATOM 697 C C . TYR A 1 87 ? -50.952 10.564 43.280 1.00 87.62 87 TYR A C 1
ATOM 699 O O . TYR A 1 87 ? -51.924 10.885 43.968 1.00 87.62 87 TYR A O 1
ATOM 707 N N . CYS A 1 88 ? -49.847 10.040 43.816 1.00 86.81 88 CYS A N 1
ATOM 708 C CA . CYS A 1 88 ? -49.647 9.824 45.252 1.00 86.81 88 CYS A CA 1
ATOM 709 C C . CYS A 1 88 ? -49.778 11.134 46.042 1.00 86.81 88 CYS A C 1
ATOM 711 O O . CYS A 1 88 ? -50.529 11.203 47.018 1.00 86.81 88 CYS A O 1
ATOM 713 N N . GLN A 1 89 ? -49.156 12.215 45.567 1.00 85.56 89 GLN A N 1
ATOM 714 C CA . GLN A 1 89 ? -49.297 13.545 46.162 1.00 85.56 89 GLN A CA 1
ATOM 715 C C . GLN A 1 89 ? -50.741 14.066 46.104 1.00 85.56 89 GLN A C 1
ATOM 717 O O . GLN A 1 89 ? -51.213 14.707 47.045 1.00 85.56 89 GLN A O 1
ATOM 722 N N . ALA A 1 90 ? -51.471 13.811 45.014 1.00 83.69 90 ALA A N 1
ATOM 723 C CA . ALA A 1 90 ? -52.874 14.205 44.887 1.00 83.69 90 ALA A CA 1
ATOM 724 C C . ALA A 1 90 ? -53.793 13.420 45.841 1.00 83.69 90 ALA A C 1
ATOM 726 O O . ALA A 1 90 ? -54.753 13.990 46.368 1.00 83.69 90 ALA A O 1
ATOM 727 N N . LEU A 1 91 ? -53.501 12.143 46.100 1.00 81.81 91 LEU A N 1
ATOM 728 C CA . LEU A 1 91 ? -54.191 11.351 47.119 1.00 81.81 91 LEU A CA 1
ATOM 729 C C . LEU A 1 91 ? -53.878 11.875 48.527 1.00 81.81 91 LEU A C 1
ATOM 731 O O . LEU A 1 91 ? -54.808 12.165 49.281 1.00 81.81 91 LEU A O 1
ATOM 735 N N . ALA A 1 92 ? -52.604 12.113 48.851 1.00 78.06 92 ALA A N 1
ATOM 736 C CA . ALA A 1 92 ? -52.182 12.662 50.143 1.00 78.06 92 ALA A CA 1
ATOM 737 C C . ALA A 1 92 ? -52.816 14.038 50.436 1.00 78.06 92 ALA A C 1
ATOM 739 O O . ALA A 1 92 ? -53.344 14.271 51.524 1.00 78.06 92 ALA A O 1
ATOM 740 N N . LYS A 1 93 ? -52.880 14.931 49.435 1.00 71.75 93 LYS A N 1
ATOM 741 C CA . LYS A 1 93 ? -53.551 16.245 49.536 1.00 71.75 93 LYS A CA 1
ATOM 742 C C . LYS A 1 93 ? -55.067 16.134 49.752 1.00 71.75 93 LYS A C 1
ATOM 744 O O . LYS A 1 93 ? -55.655 17.004 50.396 1.00 71.75 93 LYS A O 1
ATOM 749 N N . ASN A 1 94 ? -55.712 15.081 49.245 1.00 62.25 94 ASN A N 1
ATOM 750 C CA . ASN A 1 94 ? -57.125 14.807 49.523 1.00 62.25 94 ASN A CA 1
ATOM 751 C C . ASN A 1 94 ? -57.340 14.214 50.927 1.00 62.25 94 ASN A C 1
ATOM 753 O O . ASN A 1 94 ? -58.340 14.544 51.566 1.00 62.25 94 ASN A O 1
ATOM 757 N N . HIS A 1 95 ? -56.394 13.420 51.442 1.00 54.38 95 HIS A N 1
ATOM 758 C CA . HIS A 1 95 ? -56.429 12.888 52.810 1.00 54.38 95 HIS A CA 1
ATOM 759 C C . HIS A 1 95 ? -56.129 13.950 53.884 1.00 54.38 95 HIS A C 1
ATOM 761 O O . HIS A 1 95 ? -56.773 13.951 54.933 1.00 54.38 95 HIS A O 1
ATOM 767 N N . HIS A 1 96 ? -55.270 14.937 53.606 1.00 47.47 96 HIS A N 1
ATOM 768 C CA . HIS A 1 96 ? -55.041 16.072 54.515 1.00 47.47 96 HIS A CA 1
ATOM 769 C C . HIS A 1 96 ? -56.231 17.031 54.658 1.00 47.47 96 HIS A C 1
ATOM 771 O O . HIS A 1 96 ? -56.259 17.833 55.588 1.00 47.47 96 HIS A O 1
ATOM 777 N N . ARG A 1 97 ? -57.263 16.935 53.806 1.00 47.41 97 ARG A N 1
ATOM 778 C CA . ARG A 1 97 ? -58.537 17.633 54.052 1.00 47.41 97 ARG A CA 1
ATOM 779 C C . ARG A 1 97 ? -59.447 16.924 55.059 1.00 47.41 97 ARG A C 1
ATOM 781 O O . ARG A 1 97 ? -60.456 17.514 55.435 1.00 47.41 97 ARG A O 1
ATOM 788 N N . GLN A 1 98 ? -59.131 15.697 55.484 1.00 50.62 98 GLN A N 1
ATOM 789 C CA . GLN A 1 98 ? -59.934 14.955 56.464 1.00 50.62 98 GLN A CA 1
ATOM 790 C C . GLN A 1 98 ? -59.233 14.662 57.792 1.00 50.62 98 GLN A C 1
ATOM 792 O O . GLN A 1 98 ? -59.917 14.251 58.721 1.00 50.62 98 GLN A O 1
ATOM 797 N N . ASN A 1 99 ? -57.931 14.919 57.935 1.00 44.72 99 ASN A N 1
ATOM 798 C CA . ASN A 1 99 ? -57.255 14.744 59.218 1.00 44.72 99 ASN A CA 1
ATOM 799 C C . ASN A 1 99 ? -56.164 15.807 59.401 1.00 44.72 99 ASN A C 1
ATOM 801 O O . ASN A 1 99 ? -55.119 15.768 58.750 1.00 44.72 99 ASN A O 1
ATOM 805 N N . SER A 1 100 ? -56.440 16.784 60.262 1.00 37.91 100 SER A N 1
ATOM 806 C CA . SER A 1 100 ? -55.516 17.845 60.654 1.00 37.91 100 SER A CA 1
ATOM 807 C C . SER A 1 100 ? -54.772 17.453 61.933 1.00 37.91 100 SER A C 1
ATOM 809 O O . SER A 1 100 ? -55.306 17.633 63.023 1.00 37.91 100 SER A O 1
ATOM 811 N N . PHE A 1 101 ? -53.536 16.974 61.795 1.00 35.75 101 PHE A N 1
ATOM 812 C CA . PHE A 1 101 ? -52.489 17.064 62.820 1.00 35.75 101 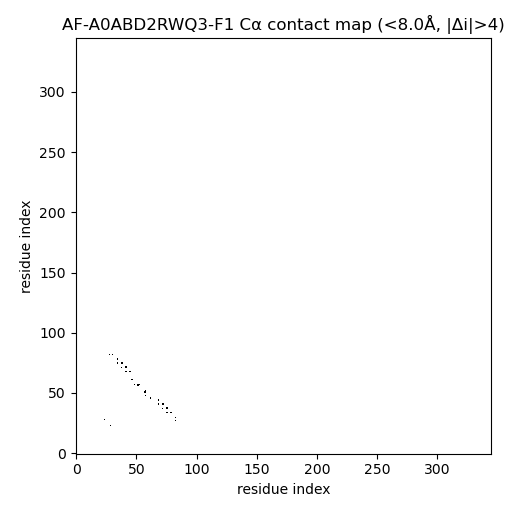PHE A CA 1
ATOM 813 C C . PHE A 1 101 ? -51.155 17.356 62.108 1.00 35.75 101 PHE A C 1
ATOM 815 O O . PHE A 1 101 ? -50.917 16.769 61.050 1.00 35.75 101 PHE A O 1
ATOM 822 N N . PRO A 1 102 ? -50.315 18.286 62.605 1.00 46.91 102 PRO A N 1
ATOM 823 C CA . PRO A 1 102 ? -49.130 18.724 61.882 1.00 46.91 102 PRO A CA 1
ATOM 824 C C . PRO A 1 102 ? -47.961 17.770 62.148 1.00 46.91 102 PRO A C 1
ATOM 826 O O . PRO A 1 102 ? -47.588 17.544 63.296 1.00 46.91 102 PRO A O 1
ATOM 829 N N . ILE A 1 103 ? -47.361 17.246 61.081 1.00 39.47 103 ILE A N 1
ATOM 830 C CA . ILE A 1 103 ? -46.013 16.672 61.111 1.00 39.47 103 ILE A CA 1
ATOM 831 C C . ILE A 1 103 ? -45.081 17.709 60.485 1.00 39.47 103 ILE A C 1
ATOM 833 O O . ILE A 1 103 ? -45.379 18.270 59.429 1.00 39.47 103 ILE A O 1
ATOM 837 N N . SER A 1 104 ? -43.996 17.997 61.200 1.00 36.84 104 SER A N 1
ATOM 838 C CA . SER A 1 104 ? -42.962 18.965 60.842 1.00 36.84 104 SER A CA 1
ATOM 839 C C . SER A 1 104 ? -42.302 18.610 59.508 1.00 36.84 104 SER A C 1
ATOM 841 O O . SER A 1 104 ? -41.855 17.485 59.303 1.00 36.84 104 SER A O 1
ATOM 843 N N . SER A 1 105 ? -42.249 19.600 58.620 1.00 37.12 105 SER A N 1
ATOM 844 C CA . SER A 1 105 ? -41.617 19.563 57.303 1.00 37.12 105 SER A CA 1
ATOM 845 C C . SER A 1 105 ? -40.093 19.555 57.443 1.00 37.12 105 SER A C 1
ATOM 847 O O . SER A 1 105 ? -39.534 20.511 57.974 1.00 37.12 105 SER A O 1
ATOM 849 N N . PHE A 1 106 ? -39.420 18.524 56.931 1.00 32.97 106 PHE A N 1
ATOM 850 C CA . PHE A 1 106 ? -37.989 18.592 56.630 1.00 32.97 106 PHE A CA 1
ATOM 851 C C . PHE A 1 106 ? -37.824 19.176 55.223 1.00 32.97 106 PHE A C 1
ATOM 853 O O . PHE A 1 106 ? -38.214 18.558 54.235 1.00 32.97 106 PHE A O 1
ATOM 860 N N . HIS A 1 107 ? -37.310 20.403 55.161 1.00 34.00 107 HIS A N 1
ATOM 861 C CA . HIS A 1 107 ? -36.848 21.063 53.943 1.00 34.00 107 HIS A CA 1
ATOM 862 C C . HIS A 1 107 ? -35.431 20.540 53.667 1.00 34.00 107 HIS A C 1
ATOM 864 O O . HIS A 1 107 ? -34.544 20.736 54.494 1.00 34.00 107 HIS A O 1
ATOM 870 N N . PHE A 1 108 ? -35.230 19.841 52.553 1.00 34.38 108 PHE A N 1
ATOM 871 C CA . PHE A 1 108 ? -33.901 19.622 51.987 1.00 34.38 108 PHE A CA 1
ATOM 872 C C . PHE A 1 108 ? -33.741 20.652 50.872 1.00 34.38 108 PHE A C 1
ATOM 874 O O . PHE A 1 108 ? -34.348 20.505 49.812 1.00 34.38 108 PHE A O 1
ATOM 881 N N . ASP A 1 109 ? -32.977 21.710 51.138 1.00 34.47 109 ASP A N 1
ATOM 882 C CA . ASP A 1 109 ? -32.469 22.575 50.079 1.00 34.47 109 ASP A CA 1
ATOM 883 C C . ASP A 1 109 ? -31.290 21.855 49.419 1.00 34.47 109 ASP A C 1
ATOM 885 O O . ASP A 1 109 ? -30.311 21.479 50.066 1.00 34.47 109 ASP A O 1
ATOM 889 N N . HIS A 1 110 ? -31.454 21.590 48.128 1.00 38.16 110 HIS A N 1
ATOM 890 C CA . HIS A 1 110 ? -30.459 21.014 47.241 1.00 38.16 110 HIS A CA 1
ATOM 891 C C . HIS A 1 110 ? -30.046 22.122 46.273 1.00 38.16 110 HIS A C 1
ATOM 893 O O . HIS A 1 110 ? -30.630 22.255 45.197 1.00 38.16 110 HIS A O 1
ATOM 899 N N . ASP A 1 111 ? -29.082 22.945 46.683 1.00 37.44 111 ASP A N 1
ATOM 900 C CA . ASP A 1 111 ? -28.412 23.874 45.776 1.00 37.44 111 ASP A CA 1
ATOM 901 C C . ASP A 1 111 ? -27.371 23.090 44.968 1.00 37.44 111 ASP A C 1
ATOM 903 O O . ASP A 1 111 ? -26.365 22.618 45.500 1.00 37.44 111 ASP A O 1
ATOM 907 N N . ASN A 1 112 ? -27.655 22.924 43.675 1.00 37.00 112 ASN A N 1
ATOM 908 C CA . ASN A 1 112 ? -26.649 22.648 42.657 1.00 37.00 112 ASN A CA 1
ATOM 909 C C . ASN A 1 112 ? -26.283 23.986 42.021 1.00 37.00 112 ASN A C 1
ATOM 911 O O . ASN A 1 112 ? -27.163 24.633 41.459 1.00 37.00 112 ASN A O 1
ATOM 915 N N . ASP A 1 113 ? -25.002 24.333 42.031 1.00 39.34 113 ASP A N 1
ATOM 916 C CA . ASP A 1 113 ? -24.412 25.209 41.023 1.00 39.34 113 ASP A CA 1
ATOM 917 C C . ASP A 1 113 ? -23.080 24.580 40.594 1.00 39.34 113 ASP A C 1
ATOM 919 O O . ASP A 1 113 ? -22.043 24.744 41.234 1.00 39.34 113 ASP A O 1
ATOM 923 N N . ASP A 1 114 ? -23.143 23.816 39.503 1.00 39.12 114 ASP A N 1
ATOM 924 C CA . ASP A 1 114 ? -21.992 23.386 38.714 1.00 39.12 114 ASP A CA 1
ATOM 925 C C . ASP A 1 114 ? -21.730 24.439 37.635 1.00 39.12 114 ASP A C 1
ATOM 927 O O . ASP A 1 114 ? -22.525 24.572 36.700 1.00 39.12 114 ASP A O 1
ATOM 931 N N . GLN A 1 115 ? -20.592 25.142 37.700 1.00 38.38 115 GLN A N 1
ATOM 932 C CA . GLN A 1 115 ? -19.995 25.721 36.496 1.00 38.38 115 GLN A CA 1
ATOM 933 C C . GLN A 1 115 ? -18.477 26.026 36.624 1.00 38.38 115 GLN A C 1
ATOM 935 O O . GLN A 1 115 ? -18.058 26.878 37.403 1.00 38.38 115 GLN A O 1
ATOM 940 N N . PHE A 1 116 ? -17.723 25.415 35.696 1.00 35.16 116 PHE A N 1
ATOM 941 C CA . PHE A 1 116 ? -16.393 25.737 35.132 1.00 35.16 116 PHE A CA 1
ATOM 942 C C . PHE A 1 116 ? -15.093 25.274 35.822 1.00 35.16 116 PHE A C 1
ATOM 944 O O . PHE A 1 116 ? -14.582 25.890 36.751 1.00 35.16 116 PHE A O 1
ATOM 951 N N . ASP A 1 117 ? -14.499 24.248 35.196 1.00 39.28 117 ASP A N 1
ATOM 952 C CA . ASP A 1 117 ? -13.147 24.190 34.611 1.00 39.28 117 ASP A CA 1
ATOM 953 C C . ASP A 1 117 ? -12.040 25.081 35.205 1.00 39.28 117 ASP A C 1
ATOM 955 O O . ASP A 1 117 ? -12.027 26.299 35.000 1.00 39.28 117 ASP A O 1
ATOM 959 N N . LYS A 1 118 ? -10.986 24.433 35.727 1.00 41.97 118 LYS A N 1
ATOM 960 C CA . LYS A 1 118 ? -9.609 24.590 35.215 1.00 41.97 118 LYS A CA 1
ATOM 961 C C . LYS A 1 118 ? -8.627 23.588 35.823 1.00 41.97 118 LYS A C 1
ATOM 963 O O . LYS A 1 118 ? -8.602 23.361 37.028 1.00 41.97 118 LYS A O 1
ATOM 968 N N . GLU A 1 119 ? -7.818 23.031 34.929 1.00 39.50 119 GLU A N 1
ATOM 969 C CA . GLU A 1 119 ? -6.640 22.207 35.177 1.00 39.50 119 GLU A CA 1
ATOM 970 C C . GLU A 1 119 ? -5.514 22.954 35.919 1.00 39.50 119 GLU A C 1
ATOM 972 O O . GLU A 1 119 ? -5.471 24.183 35.961 1.00 39.50 119 GLU A O 1
ATOM 977 N N . GLU A 1 120 ? -4.554 22.136 36.366 1.00 39.38 120 GLU A N 1
ATOM 978 C CA . GLU A 1 120 ? -3.181 22.447 36.784 1.00 39.38 120 GLU A CA 1
ATOM 979 C C . GLU A 1 120 ? -2.994 23.076 38.173 1.00 39.38 120 GLU A C 1
ATOM 981 O O . GLU A 1 120 ? -3.174 24.269 38.388 1.00 39.38 120 GLU A O 1
ATOM 986 N N . ASN A 1 121 ? -2.441 22.297 39.107 1.00 35.31 121 ASN A N 1
ATOM 987 C CA . ASN A 1 121 ? -1.000 22.322 39.401 1.00 35.31 121 ASN A CA 1
ATOM 988 C C . ASN A 1 121 ? -0.710 21.626 40.746 1.00 35.31 121 ASN A C 1
ATOM 990 O O . ASN A 1 121 ? -1.512 21.625 41.673 1.00 35.31 121 ASN A O 1
ATOM 994 N N . ASN A 1 122 ? 0.478 21.037 40.810 1.00 38.22 122 ASN A N 1
ATOM 995 C CA . ASN A 1 122 ? 1.100 20.348 41.929 1.00 38.22 122 ASN A CA 1
ATOM 996 C C . ASN A 1 122 ? 0.948 21.017 43.304 1.00 38.22 122 ASN A C 1
ATOM 998 O O . ASN A 1 122 ? 1.241 22.200 43.463 1.00 38.22 122 ASN A O 1
ATOM 1002 N N . GLY A 1 123 ? 0.795 20.160 44.316 1.00 35.84 123 GLY A N 1
ATOM 1003 C CA . GLY A 1 123 ? 1.588 20.272 45.536 1.00 35.84 123 GLY A CA 1
ATOM 1004 C C . GLY A 1 123 ? 0.809 20.494 46.827 1.00 35.84 123 GLY A C 1
ATOM 1005 O O . GLY A 1 123 ? 0.226 21.547 47.041 1.00 35.84 123 GLY A O 1
ATOM 1006 N N . SER A 1 124 ? 1.035 19.551 47.741 1.00 36.28 124 SER A N 1
ATOM 1007 C CA . SER A 1 124 ? 1.079 19.743 49.193 1.00 36.28 124 SER A CA 1
ATOM 1008 C C . SER A 1 124 ? -0.185 19.468 50.010 1.00 36.28 124 SER A C 1
ATOM 1010 O O . SER A 1 124 ? -1.280 19.922 49.712 1.00 36.28 124 SER A O 1
ATOM 1012 N N . GLU A 1 125 ? 0.105 18.780 51.115 1.00 40.75 125 GLU A N 1
ATOM 1013 C CA . GLU A 1 125 ? -0.622 18.700 52.381 1.00 40.75 125 GLU A CA 1
ATOM 1014 C C . GLU A 1 125 ? -1.847 17.783 52.469 1.00 40.75 125 GLU A C 1
ATOM 1016 O O . GLU A 1 125 ? -3.005 18.156 52.317 1.00 40.75 125 GLU A O 1
ATOM 1021 N N . ILE A 1 126 ? -1.517 16.547 52.856 1.00 51.97 126 ILE A N 1
ATOM 1022 C CA . ILE A 1 126 ? -2.293 15.702 53.764 1.00 51.97 126 ILE A CA 1
ATOM 1023 C C . ILE A 1 126 ? -2.778 16.570 54.934 1.00 51.97 126 ILE A C 1
ATOM 1025 O O . ILE A 1 126 ? -1.98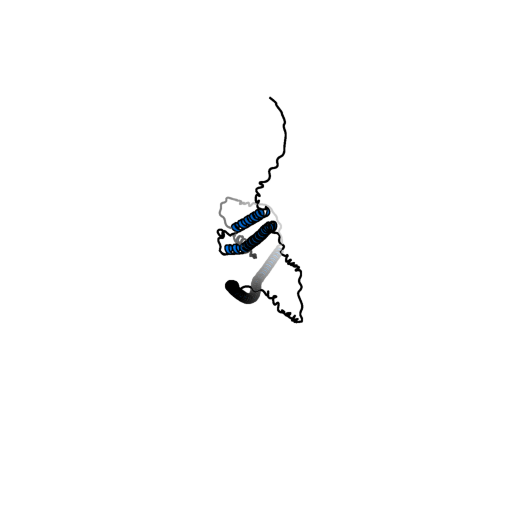7 16.964 55.791 1.00 51.97 126 ILE A O 1
ATOM 1029 N N . ILE A 1 127 ? -4.076 16.854 54.961 1.00 45.72 127 ILE A N 1
ATOM 1030 C CA . ILE A 1 127 ? -4.785 17.316 56.150 1.00 45.72 127 ILE A CA 1
ATOM 1031 C C . ILE A 1 127 ? -5.713 16.164 56.534 1.00 45.72 127 ILE A C 1
ATOM 1033 O O . ILE A 1 127 ? -6.848 16.085 56.066 1.00 45.72 127 ILE A O 1
ATOM 1037 N N . ASP A 1 128 ? -5.204 15.245 57.355 1.00 39.66 128 ASP A N 1
ATOM 1038 C CA . ASP A 1 128 ? -6.052 14.336 58.124 1.00 39.66 128 ASP A CA 1
ATOM 1039 C C . ASP A 1 128 ? -6.865 15.205 59.090 1.00 39.66 128 ASP A C 1
ATOM 1041 O O . ASP A 1 128 ? -6.353 15.687 60.099 1.00 39.66 128 ASP A O 1
ATOM 1045 N N . SER A 1 129 ? -8.119 15.485 58.731 1.00 46.62 129 SER A N 1
ATOM 1046 C CA . SER A 1 129 ? -9.073 16.109 59.643 1.00 46.62 129 SER A CA 1
ATOM 1047 C C . SER A 1 129 ? -9.729 15.022 60.480 1.00 46.62 129 SER A C 1
ATOM 1049 O O . SER A 1 129 ? -10.421 14.142 59.967 1.00 46.62 129 SER A O 1
ATOM 1051 N N . ASP A 1 130 ? -9.451 15.117 61.775 1.00 39.06 130 ASP A N 1
ATOM 1052 C CA . ASP A 1 130 ? -9.946 14.307 62.873 1.00 39.06 130 ASP A CA 1
ATOM 1053 C C . ASP A 1 130 ? -11.440 13.970 62.755 1.00 39.06 130 ASP A C 1
ATOM 1055 O O . ASP A 1 130 ? -12.309 14.843 62.731 1.00 39.06 130 ASP A O 1
ATOM 1059 N N . ALA A 1 131 ? -11.746 12.671 62.754 1.00 51.25 131 ALA A N 1
ATOM 1060 C CA . ALA A 1 131 ? -13.090 12.184 63.009 1.00 51.25 131 ALA A CA 1
ATOM 1061 C C . ALA A 1 131 ? -13.451 12.483 64.472 1.00 51.25 131 ALA A C 1
ATOM 1063 O O . ALA A 1 131 ? -12.992 11.820 65.407 1.00 51.25 131 ALA A O 1
ATOM 1064 N N . GLU A 1 132 ? -14.281 13.505 64.659 1.00 45.16 132 GLU A N 1
ATOM 1065 C CA . GLU A 1 132 ? -14.914 13.848 65.922 1.00 45.16 132 GLU A CA 1
ATOM 1066 C C . GLU A 1 132 ? -15.653 12.632 66.511 1.00 45.16 132 GLU A C 1
ATOM 1068 O O . GLU A 1 132 ? -16.676 12.164 66.016 1.00 45.16 132 GLU A O 1
ATOM 1073 N N . SER A 1 133 ? -15.090 12.108 67.599 1.00 44.41 133 SER A N 1
ATOM 1074 C CA . SER A 1 133 ? -15.783 11.748 68.839 1.00 44.41 133 SER A CA 1
ATOM 1075 C C . SER A 1 133 ? -17.316 11.625 68.738 1.00 44.41 133 SER A C 1
ATOM 1077 O O . SER A 1 133 ? -18.060 12.554 69.057 1.00 44.41 133 SER A O 1
ATOM 1079 N N . SER A 1 134 ? -17.812 10.434 68.392 1.00 43.94 134 SER A N 1
ATOM 1080 C CA . SER A 1 134 ? -19.202 10.064 68.682 1.00 43.94 134 SER A CA 1
ATOM 1081 C C . SER A 1 134 ? -19.335 9.706 70.162 1.00 43.94 134 SER A C 1
ATOM 1083 O O . SER A 1 134 ? -19.235 8.552 70.579 1.00 43.94 134 SER A O 1
ATOM 1085 N N . LEU A 1 135 ? -19.548 10.747 70.964 1.00 40.34 135 LEU A N 1
ATOM 1086 C CA . LEU A 1 135 ? -20.060 10.666 72.324 1.00 40.34 135 LEU A CA 1
ATOM 1087 C C . LEU A 1 135 ? -21.417 9.941 72.325 1.00 40.34 135 LEU A C 1
ATOM 1089 O O . LEU A 1 135 ? -22.397 10.409 71.753 1.00 40.34 135 LEU A O 1
ATOM 1093 N N . SER A 1 136 ? -21.430 8.790 72.998 1.00 47.59 136 SER A N 1
ATOM 1094 C CA . SER A 1 136 ? -22.570 8.076 73.584 1.00 47.59 136 SER A CA 1
ATOM 1095 C C . SER A 1 136 ? -23.883 8.878 73.650 1.00 47.59 136 SER A C 1
ATOM 1097 O O . SER A 1 136 ? -24.137 9.590 74.625 1.00 47.59 136 SER A O 1
ATOM 1099 N N . TYR A 1 137 ? -24.779 8.663 72.684 1.00 47.09 137 TYR A N 1
ATOM 1100 C CA . TYR A 1 137 ? -26.206 8.922 72.873 1.00 47.09 137 TYR A CA 1
ATOM 1101 C C . TYR A 1 137 ? -26.841 7.695 73.529 1.00 47.09 137 TYR A C 1
ATOM 1103 O O . TYR A 1 137 ? -27.315 6.771 72.873 1.00 47.09 137 TYR A O 1
ATOM 1111 N N . GLN A 1 138 ? -26.822 7.686 74.859 1.00 51.38 138 GLN A N 1
ATOM 1112 C CA . GLN A 1 138 ? -27.674 6.808 75.647 1.00 51.38 138 GLN A CA 1
ATOM 1113 C C . GLN A 1 138 ? -29.085 7.421 75.656 1.00 51.38 138 GLN A C 1
ATOM 1115 O O . GLN A 1 138 ? -29.236 8.555 76.121 1.00 51.38 138 GLN A O 1
ATOM 1120 N N . PRO A 1 139 ? -30.125 6.731 75.152 1.00 49.25 139 PRO A N 1
ATOM 1121 C CA . PRO A 1 139 ? -31.489 7.222 75.283 1.00 49.25 139 PRO A CA 1
ATOM 1122 C C . PRO A 1 139 ? -31.860 7.243 76.774 1.00 49.25 139 PRO A C 1
ATOM 1124 O O . PRO A 1 139 ? -31.451 6.340 77.512 1.00 49.25 139 PRO A O 1
ATOM 1127 N N . PRO A 1 140 ? -32.630 8.233 77.254 1.00 45.72 140 PRO A N 1
ATOM 1128 C CA . PRO A 1 140 ? -33.133 8.196 78.617 1.00 45.72 140 PRO A CA 1
ATOM 1129 C C . PRO A 1 140 ? -34.033 6.967 78.770 1.00 45.72 140 PRO A C 1
ATOM 1131 O O . PRO A 1 140 ? -35.052 6.844 78.092 1.00 45.72 140 PRO A O 1
ATOM 1134 N N . PHE A 1 141 ? -33.631 6.042 79.645 1.00 38.91 141 PHE A N 1
ATOM 1135 C CA . PHE A 1 141 ? -34.443 4.895 80.034 1.00 38.91 141 PHE A CA 1
ATOM 1136 C C . PHE A 1 141 ? -35.807 5.386 80.542 1.00 38.91 141 PHE A C 1
ATOM 1138 O O . PHE A 1 141 ? -35.838 6.150 81.514 1.00 38.91 141 PHE A O 1
ATOM 1145 N N . PRO A 1 142 ? -36.938 4.946 79.965 1.00 43.94 142 PRO A N 1
ATOM 1146 C CA . PRO A 1 142 ? -38.214 5.101 80.634 1.00 43.94 142 PRO A CA 1
ATOM 1147 C C . PRO A 1 142 ? -38.236 4.146 81.831 1.00 43.94 142 PRO A C 1
ATOM 1149 O O . PRO A 1 142 ? -38.306 2.926 81.696 1.00 43.94 142 PRO A O 1
ATOM 1152 N N . SER A 1 143 ? -38.138 4.717 83.030 1.00 51.00 143 SER A N 1
ATOM 1153 C CA . SER A 1 143 ? -38.433 4.021 84.274 1.00 51.00 143 SER A CA 1
ATOM 1154 C C . SER A 1 143 ? -39.944 3.827 84.386 1.00 51.00 143 SER A C 1
ATOM 1156 O O . SER A 1 143 ? -40.646 4.655 84.965 1.00 51.00 143 SER A O 1
ATOM 1158 N N . THR A 1 144 ? -40.453 2.728 83.851 1.00 40.75 144 THR A N 1
ATOM 1159 C CA . THR A 1 144 ? -41.791 2.229 84.166 1.00 40.75 144 THR A CA 1
ATOM 1160 C C . THR A 1 144 ? -41.746 0.712 84.186 1.00 40.75 144 THR A C 1
ATOM 1162 O O . THR A 1 144 ? -41.145 0.085 83.321 1.00 40.75 144 THR A O 1
ATOM 1165 N N . GLN A 1 145 ? -42.357 0.123 85.213 1.00 47.56 145 GLN A N 1
ATOM 1166 C CA . GLN A 1 145 ? -42.724 -1.287 85.242 1.00 47.56 145 GLN A CA 1
ATOM 1167 C C . GLN A 1 145 ? -43.617 -1.574 84.031 1.00 47.56 145 GLN A C 1
ATOM 1169 O O . GLN A 1 145 ? -44.831 -1.424 84.116 1.00 47.56 145 GLN A O 1
ATOM 1174 N N . ASP A 1 146 ? -43.019 -1.947 82.909 1.00 42.53 146 ASP A N 1
ATOM 1175 C CA . ASP A 1 146 ? -43.738 -2.484 81.768 1.00 42.53 146 ASP A CA 1
ATOM 1176 C C . ASP A 1 146 ? -43.400 -3.962 81.671 1.00 42.53 146 ASP A C 1
ATOM 1178 O O . ASP A 1 146 ? -42.264 -4.388 81.898 1.00 42.53 146 ASP A O 1
ATOM 1182 N N . LYS A 1 147 ? -44.425 -4.770 81.432 1.00 50.78 147 LYS A N 1
ATOM 1183 C CA . LYS A 1 147 ? -44.269 -6.208 81.251 1.00 50.78 147 LYS A CA 1
ATOM 1184 C C . LYS A 1 147 ? -43.201 -6.418 80.178 1.00 50.78 147 LYS A C 1
ATOM 1186 O O . LYS A 1 147 ? -43.354 -5.920 79.069 1.00 50.78 147 LYS A O 1
ATOM 1191 N N . PHE A 1 148 ? -42.136 -7.149 80.507 1.00 56.16 148 PHE A N 1
ATOM 1192 C CA . PHE A 1 148 ? -41.279 -7.751 79.493 1.00 56.16 148 PHE A CA 1
ATOM 1193 C C . PHE A 1 148 ? -42.193 -8.612 78.621 1.00 56.16 148 PHE A C 1
ATOM 1195 O O . PHE A 1 148 ? -42.557 -9.713 79.030 1.00 56.16 148 PHE A O 1
ATOM 1202 N N . GLU A 1 149 ? -42.639 -8.080 77.483 1.00 69.12 149 GLU A N 1
ATOM 1203 C CA . GLU A 1 149 ? -43.353 -8.853 76.479 1.00 69.12 149 GLU A CA 1
ATOM 1204 C C . GLU A 1 149 ? -42.300 -9.549 75.616 1.00 69.12 149 GLU A C 1
ATOM 1206 O O . GLU A 1 149 ? -41.688 -8.904 74.759 1.00 69.12 149 GLU A O 1
ATOM 1211 N N . PRO A 1 150 ? -42.039 -10.851 75.841 1.00 79.56 150 PRO A N 1
ATOM 1212 C CA . PRO A 1 150 ? -41.129 -11.625 74.998 1.00 79.56 150 PRO A CA 1
ATOM 1213 C C . PRO A 1 150 ? -41.518 -11.542 73.516 1.00 79.56 150 PRO A C 1
ATOM 1215 O O . PRO A 1 150 ? -40.650 -11.616 72.652 1.00 79.56 150 PRO A O 1
ATOM 1218 N N . ASP A 1 151 ? -42.795 -11.296 73.231 1.00 83.69 151 ASP A N 1
ATOM 1219 C CA . ASP A 1 151 ? -43.354 -11.161 71.890 1.00 83.69 151 ASP A CA 1
ATOM 1220 C C . ASP A 1 151 ? -42.740 -9.996 71.096 1.00 83.69 151 ASP A C 1
ATOM 1222 O O . ASP A 1 151 ? -42.538 -10.126 69.890 1.00 83.69 151 ASP A O 1
ATOM 1226 N N . MET A 1 152 ? -42.345 -8.893 71.744 1.00 86.62 152 MET A N 1
ATOM 1227 C CA . MET A 1 152 ? -41.705 -7.762 71.057 1.00 86.62 152 MET A CA 1
ATOM 1228 C C . MET A 1 152 ? -40.239 -8.046 70.698 1.00 86.62 152 MET A C 1
ATOM 1230 O O . MET A 1 152 ? -39.768 -7.632 69.642 1.00 86.62 152 MET A O 1
ATOM 1234 N N . ILE A 1 153 ? -39.534 -8.814 71.534 1.00 88.06 153 ILE A N 1
ATOM 1235 C CA . ILE A 1 153 ? -38.168 -9.283 71.248 1.00 88.06 153 ILE A CA 1
ATOM 1236 C C . ILE A 1 153 ? -38.195 -10.321 70.120 1.00 88.06 153 ILE A C 1
ATOM 1238 O O . ILE A 1 153 ? -37.343 -10.305 69.236 1.00 88.06 153 ILE A O 1
ATOM 1242 N N . ILE A 1 154 ? -39.193 -11.211 70.129 1.00 90.50 154 ILE A N 1
ATOM 1243 C CA . ILE A 1 154 ? -39.400 -12.196 69.063 1.00 90.50 154 ILE A CA 1
ATOM 1244 C C . ILE A 1 154 ? -39.733 -11.487 67.745 1.00 90.50 154 ILE A C 1
ATOM 1246 O O . ILE A 1 154 ? -39.167 -11.843 66.715 1.00 90.50 154 ILE A O 1
ATOM 1250 N N . ALA A 1 155 ? -40.599 -10.469 67.766 1.00 91.75 155 ALA A N 1
ATOM 1251 C CA . ALA A 1 155 ? -40.919 -9.680 66.581 1.00 91.75 155 ALA A CA 1
ATOM 1252 C C . ALA A 1 155 ? -39.680 -8.973 66.009 1.00 91.75 155 ALA A C 1
ATOM 1254 O O . ALA A 1 155 ? -39.447 -9.061 64.806 1.00 91.75 155 ALA A O 1
ATOM 1255 N N . ASP A 1 156 ? -38.856 -8.340 66.852 1.00 93.19 156 ASP A N 1
ATOM 1256 C CA . ASP A 1 156 ? -37.602 -7.710 66.414 1.00 93.19 156 ASP A CA 1
ATOM 1257 C C . ASP A 1 156 ? -36.622 -8.738 65.824 1.00 93.19 156 ASP A C 1
ATOM 1259 O O . ASP A 1 156 ? -36.090 -8.524 64.737 1.00 93.19 156 ASP A O 1
ATOM 1263 N N . LEU A 1 157 ? -36.456 -9.905 66.457 1.00 95.12 157 LEU A N 1
ATOM 1264 C CA . LEU A 1 157 ? -35.605 -10.981 65.935 1.00 95.12 157 LEU A CA 1
ATOM 1265 C C . LEU A 1 157 ? -36.085 -11.490 64.566 1.00 95.12 157 LEU A C 1
ATOM 1267 O O . LEU A 1 157 ? -35.267 -11.730 63.679 1.00 95.12 157 LEU A O 1
ATOM 1271 N N . VAL A 1 158 ? -37.400 -11.649 64.383 1.00 95.38 158 VAL A N 1
ATOM 1272 C CA . VAL A 1 158 ? -37.990 -12.083 63.108 1.00 95.38 158 VAL A CA 1
ATOM 1273 C C . VAL A 1 158 ? -37.795 -11.019 62.030 1.00 95.38 158 VAL A C 1
ATOM 1275 O O . VAL A 1 158 ? -37.379 -11.363 60.927 1.00 95.38 158 VAL A O 1
ATOM 1278 N N . ILE A 1 159 ? -38.033 -9.741 62.344 1.00 95.06 159 ILE A N 1
ATOM 1279 C CA . ILE A 1 159 ? -37.788 -8.626 61.416 1.00 95.06 159 ILE A CA 1
ATOM 1280 C C . ILE A 1 159 ? -36.315 -8.619 60.997 1.00 95.06 159 ILE A C 1
ATOM 1282 O O . ILE A 1 159 ? -36.016 -8.640 59.808 1.00 95.06 159 ILE A O 1
ATOM 1286 N N . ARG A 1 160 ? -35.391 -8.706 61.961 1.00 95.06 160 ARG A N 1
ATOM 1287 C CA . ARG A 1 160 ? -33.947 -8.738 61.692 1.00 95.06 160 ARG A CA 1
ATOM 1288 C C . ARG A 1 160 ? -33.522 -9.953 60.874 1.00 95.06 160 ARG A C 1
ATOM 1290 O O . ARG A 1 160 ? -32.669 -9.817 60.005 1.00 95.06 160 ARG A O 1
ATOM 1297 N N . SER A 1 161 ? -34.115 -11.121 61.115 1.00 96.38 161 SER A N 1
ATOM 1298 C CA . SER A 1 161 ? -33.850 -12.326 60.321 1.00 96.38 161 SER A CA 1
ATOM 1299 C C . SER A 1 161 ? -34.264 -12.137 58.862 1.00 96.38 161 SER A C 1
ATOM 1301 O O . SER A 1 161 ? -33.491 -12.460 57.964 1.00 96.38 161 SER A O 1
ATOM 1303 N N . VAL A 1 162 ? -35.459 -11.589 58.624 1.00 96.44 162 VAL A N 1
ATOM 1304 C CA . VAL A 1 162 ? -35.963 -11.325 57.269 1.00 96.44 162 VAL A CA 1
ATOM 1305 C C . VAL A 1 162 ? -35.124 -10.249 56.576 1.00 96.44 162 VAL A C 1
ATOM 1307 O O . VAL A 1 162 ? -34.751 -10.431 55.420 1.00 96.44 162 VAL A O 1
ATOM 1310 N N . ASP A 1 163 ? -34.749 -9.178 57.279 1.00 96.56 163 ASP A N 1
ATOM 1311 C CA . ASP A 1 163 ? -33.857 -8.140 56.748 1.00 96.56 163 ASP A CA 1
ATOM 1312 C C . ASP A 1 163 ? -32.501 -8.731 56.326 1.00 96.56 163 ASP A C 1
ATOM 1314 O O . ASP A 1 163 ? -31.993 -8.421 55.248 1.00 96.56 163 ASP A O 1
ATOM 1318 N N . CYS A 1 164 ? -31.923 -9.631 57.132 1.00 96.31 164 CYS A N 1
ATOM 1319 C CA . CYS A 1 164 ? -30.688 -10.330 56.776 1.00 96.31 164 CYS A CA 1
ATOM 1320 C C . CYS A 1 164 ? -30.844 -11.198 55.518 1.00 96.31 164 CYS A C 1
ATOM 1322 O O . CYS A 1 164 ? -29.941 -11.216 54.681 1.00 96.31 164 CYS A O 1
ATOM 1324 N N . GLU A 1 165 ? -31.968 -11.902 55.358 1.00 97.00 165 GLU A N 1
ATOM 1325 C CA . GLU A 1 165 ? -32.247 -12.696 54.155 1.00 97.00 165 GLU A CA 1
ATOM 1326 C C . GLU A 1 165 ? -32.392 -11.819 52.902 1.00 97.00 165 GLU A C 1
ATOM 1328 O O . GLU A 1 165 ? -31.840 -12.158 51.851 1.00 97.00 165 GLU A O 1
ATOM 1333 N N . ILE A 1 166 ? -33.074 -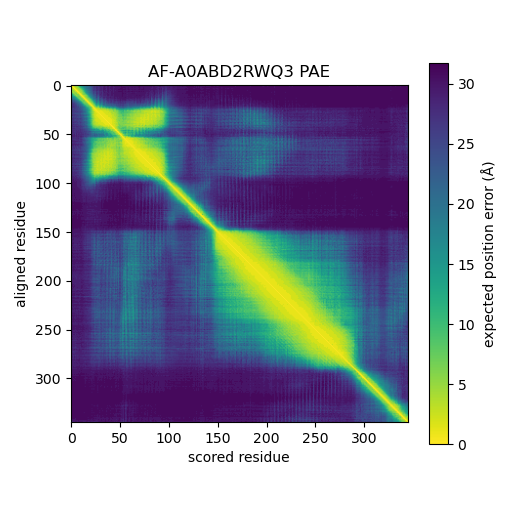10.673 53.015 1.00 97.06 166 ILE A N 1
ATOM 1334 C CA . ILE A 1 166 ? -33.223 -9.697 51.924 1.00 97.06 166 ILE A CA 1
ATOM 1335 C C . ILE A 1 166 ? -31.852 -9.158 51.508 1.00 97.06 166 ILE A C 1
ATOM 1337 O O . ILE A 1 166 ? -31.501 -9.230 50.330 1.00 97.06 166 ILE A O 1
ATOM 1341 N N . ILE A 1 167 ? -31.044 -8.703 52.471 1.00 97.31 167 ILE A N 1
ATOM 1342 C CA . ILE A 1 167 ? -29.700 -8.170 52.206 1.00 97.31 167 ILE A CA 1
ATOM 1343 C C . ILE A 1 167 ? -28.814 -9.236 51.549 1.00 97.31 167 ILE A C 1
ATOM 1345 O O . ILE A 1 167 ? -28.110 -8.945 50.583 1.00 97.31 167 ILE A O 1
ATOM 1349 N N . LEU A 1 168 ? -28.858 -10.488 52.016 1.00 97.44 168 LEU A N 1
ATOM 1350 C CA . LEU A 1 168 ? -28.104 -11.584 51.397 1.00 97.44 168 LEU A CA 1
ATOM 1351 C C . LEU A 1 168 ? -28.540 -11.845 49.951 1.00 97.44 168 LEU A C 1
ATOM 1353 O O . LEU A 1 168 ? -27.695 -12.102 49.087 1.00 97.44 168 LEU A O 1
ATOM 1357 N N . HIS A 1 169 ? -29.841 -11.774 49.666 1.00 97.31 169 HIS A N 1
ATOM 1358 C CA . HIS A 1 169 ? -30.345 -11.935 48.308 1.00 97.31 169 HIS A CA 1
ATOM 1359 C C . HIS A 1 169 ? -29.892 -10.792 47.391 1.00 97.31 169 HIS A C 1
ATOM 1361 O O . HIS A 1 169 ? -29.429 -11.049 46.278 1.00 97.31 169 HIS A O 1
ATOM 1367 N N . GLU A 1 170 ? -29.983 -9.546 47.854 1.00 96.94 170 GLU A N 1
ATOM 1368 C CA . GLU A 1 170 ? -29.519 -8.364 47.122 1.00 96.94 170 GLU A CA 1
ATOM 1369 C C . GLU A 1 170 ? -28.013 -8.423 46.851 1.00 96.94 170 GLU A C 1
ATOM 1371 O O . GLU A 1 170 ? -27.593 -8.247 45.706 1.00 96.94 170 GLU A O 1
ATOM 1376 N N . LEU A 1 171 ? -27.204 -8.785 47.853 1.00 97.00 171 LEU A N 1
ATOM 1377 C CA . LEU A 1 171 ? -25.763 -8.990 47.683 1.00 97.00 171 LEU A CA 1
ATOM 1378 C C . LEU A 1 171 ? -25.460 -10.075 46.645 1.00 97.00 171 LEU A C 1
ATOM 1380 O O . LEU A 1 171 ? -24.601 -9.876 45.790 1.00 97.00 171 LEU A O 1
ATOM 1384 N N . SER A 1 172 ? -26.191 -11.195 46.659 1.00 97.44 172 SER A N 1
ATOM 1385 C CA . SER A 1 172 ? -26.026 -12.249 45.650 1.00 97.44 172 SER A CA 1
ATOM 1386 C C . SER A 1 172 ? -26.386 -11.779 44.235 1.00 97.44 172 SER A C 1
ATOM 1388 O O . SER A 1 172 ? -25.775 -12.229 43.264 1.00 97.44 172 SER A O 1
ATOM 1390 N N . GLN A 1 173 ? -27.372 -10.892 44.086 1.00 97.00 173 GLN A N 1
ATOM 1391 C CA . GLN A 1 173 ? -27.727 -10.319 42.785 1.00 97.00 173 GLN A CA 1
ATOM 1392 C C . GLN A 1 173 ? -26.662 -9.339 42.287 1.00 97.00 173 GLN A C 1
ATOM 1394 O O . GLN A 1 173 ? -26.265 -9.418 41.124 1.00 97.00 173 GLN A O 1
ATOM 1399 N N . VAL A 1 174 ? -26.166 -8.460 43.161 1.00 97.00 174 VAL A N 1
ATOM 1400 C CA . VAL A 1 174 ? -25.088 -7.519 42.829 1.00 97.00 174 VAL A CA 1
ATOM 1401 C C . VAL A 1 174 ? -23.810 -8.267 42.461 1.00 97.00 174 VAL A C 1
ATOM 1403 O O . VAL A 1 174 ? -23.189 -7.929 41.460 1.00 97.00 174 VAL A O 1
ATOM 1406 N N . ASP A 1 175 ? -23.458 -9.327 43.190 1.00 97.44 175 ASP A N 1
ATOM 1407 C CA . ASP A 1 175 ? -22.292 -10.162 42.882 1.00 97.44 175 ASP A CA 1
ATOM 1408 C C . ASP A 1 175 ? -22.368 -10.758 41.466 1.00 97.44 175 ASP A C 1
ATOM 1410 O O . ASP A 1 175 ? -21.419 -10.657 40.688 1.00 97.44 175 ASP A O 1
ATOM 1414 N N . LYS A 1 176 ? -23.530 -11.289 41.062 1.00 97.25 176 LYS A N 1
ATOM 1415 C CA . LYS A 1 176 ? -23.740 -11.790 39.691 1.00 97.25 176 LYS A CA 1
ATOM 1416 C C . LYS A 1 176 ? -23.549 -10.697 38.642 1.00 97.25 176 LYS A C 1
ATOM 1418 O O . LYS A 1 176 ? -22.863 -10.932 37.651 1.00 97.25 176 LYS A O 1
ATOM 1423 N N . LEU A 1 177 ? -24.114 -9.510 38.866 1.00 97.19 177 LEU A N 1
ATOM 1424 C CA . LEU A 1 177 ? -23.975 -8.379 37.944 1.00 97.19 177 LEU A CA 1
ATOM 1425 C C . LEU A 1 177 ? -22.526 -7.881 37.860 1.00 97.19 177 LEU A C 1
ATOM 1427 O O . LEU A 1 177 ? -22.046 -7.586 36.767 1.00 97.19 177 LEU A O 1
ATOM 1431 N N . CYS A 1 178 ? -21.810 -7.830 38.984 1.00 97.44 178 CYS A N 1
ATOM 1432 C CA . CYS A 1 178 ? -20.387 -7.500 39.017 1.00 97.44 178 CYS A CA 1
ATOM 1433 C C . CYS A 1 178 ? -19.559 -8.526 38.237 1.00 97.44 178 CYS A C 1
ATOM 1435 O O . CYS A 1 178 ? -18.716 -8.137 37.432 1.00 97.44 178 CYS A O 1
ATOM 1437 N N . ASN A 1 179 ? -19.844 -9.820 38.396 1.00 97.62 179 ASN A N 1
ATOM 1438 C CA . ASN A 1 179 ? -19.170 -10.888 37.658 1.00 97.62 179 ASN A CA 1
ATOM 1439 C C . ASN A 1 179 ? -19.443 -10.810 36.145 1.00 97.62 179 ASN A C 1
ATOM 1441 O O . ASN A 1 179 ? -18.524 -10.942 35.335 1.00 97.62 179 ASN A O 1
ATOM 1445 N N . GLU A 1 180 ? -20.690 -10.551 35.743 1.00 97.38 180 GLU A N 1
ATOM 1446 C CA . GLU A 1 180 ? -21.050 -10.335 34.337 1.00 97.38 180 GLU A CA 1
ATOM 1447 C C . GLU A 1 180 ? -20.362 -9.094 33.752 1.00 97.38 180 GLU A C 1
ATOM 1449 O O . GLU A 1 180 ? -19.839 -9.143 32.636 1.00 97.38 180 GLU A O 1
ATOM 1454 N N . SER A 1 181 ? -20.323 -7.999 34.515 1.00 96.94 181 SER A N 1
ATOM 1455 C CA . SER A 1 181 ? -19.624 -6.769 34.140 1.00 96.94 181 SER A CA 1
ATOM 1456 C C . SER A 1 181 ? -18.116 -6.999 33.988 1.00 96.94 181 SER A C 1
ATOM 1458 O O . SER A 1 181 ? -17.551 -6.630 32.960 1.00 96.94 181 SER A O 1
ATOM 1460 N N . SER A 1 182 ? -17.476 -7.689 34.941 1.00 98.06 182 SER A N 1
ATOM 1461 C CA . SER A 1 182 ? -16.043 -8.025 34.895 1.00 98.06 182 SER A CA 1
ATOM 1462 C C . SER A 1 182 ? -15.714 -8.846 33.654 1.00 98.06 182 SER A C 1
ATOM 1464 O O . SER A 1 182 ? -14.837 -8.483 32.876 1.00 98.06 182 SER A O 1
ATOM 1466 N N . ARG A 1 183 ? -16.504 -9.891 33.380 1.00 98.38 183 ARG A N 1
ATOM 1467 C CA . ARG A 1 183 ? -16.318 -10.721 32.185 1.00 98.38 183 ARG A CA 1
ATOM 1468 C C . ARG A 1 183 ? -16.475 -9.916 30.895 1.00 98.38 183 ARG A C 1
ATOM 1470 O O . ARG A 1 183 ? -15.798 -10.184 29.904 1.00 98.38 183 ARG A O 1
ATOM 1477 N N . LYS A 1 184 ? -17.393 -8.947 30.871 1.00 98.19 184 LYS A N 1
ATOM 1478 C CA . LYS A 1 184 ? -17.576 -8.064 29.717 1.00 98.19 184 LYS A CA 1
ATOM 1479 C C . LYS A 1 184 ? -16.361 -7.159 29.512 1.00 98.19 184 LYS A C 1
ATOM 1481 O O . LYS A 1 184 ? -15.954 -6.995 28.366 1.00 98.19 184 LYS A O 1
ATOM 1486 N N . ILE A 1 185 ? -15.798 -6.608 30.586 1.00 98.38 185 ILE A N 1
ATOM 1487 C CA . ILE A 1 185 ? -14.585 -5.785 30.538 1.00 98.38 185 ILE A CA 1
ATOM 1488 C C . ILE A 1 185 ? -13.411 -6.615 30.007 1.00 98.38 185 ILE A C 1
ATOM 1490 O O . ILE A 1 185 ? -12.805 -6.216 29.021 1.00 98.38 185 ILE A O 1
ATOM 1494 N N . GLU A 1 186 ? -13.182 -7.818 30.541 1.00 98.56 186 GLU A N 1
ATOM 1495 C CA . GLU A 1 186 ? -12.120 -8.724 30.067 1.00 98.56 186 GLU A CA 1
ATOM 1496 C C . GLU A 1 186 ? -12.248 -9.048 28.567 1.00 98.56 186 GLU A C 1
ATOM 1498 O O . GLU A 1 186 ? -11.270 -9.038 27.818 1.00 98.56 186 GLU A O 1
ATOM 1503 N N . LEU A 1 187 ? -13.470 -9.307 28.085 1.00 98.62 187 LEU A N 1
ATOM 1504 C CA . LEU A 1 187 ? -13.715 -9.545 26.658 1.00 98.62 187 LEU A CA 1
ATOM 1505 C C . LEU A 1 187 ? -13.443 -8.299 25.805 1.00 98.62 187 LEU A C 1
ATOM 1507 O O . LEU A 1 187 ? -12.963 -8.421 24.677 1.00 98.62 187 LEU A O 1
ATOM 1511 N N . GLN A 1 188 ? -13.766 -7.111 26.316 1.00 98.44 188 GLN A N 1
ATOM 1512 C CA . GLN A 1 188 ? -13.486 -5.849 25.633 1.00 98.44 188 GLN A CA 1
ATOM 1513 C C . GLN A 1 188 ? -11.983 -5.560 25.579 1.00 98.44 188 GLN A C 1
ATOM 1515 O O . GLN A 1 188 ? -11.501 -5.126 24.535 1.00 98.44 188 GLN A O 1
ATOM 1520 N N . GLU A 1 189 ? -11.247 -5.850 26.650 1.00 98.50 189 GLU A N 1
ATOM 1521 C CA . GLU A 1 189 ? -9.787 -5.738 26.698 1.00 98.50 189 GLU A CA 1
ATOM 1522 C C . GLU A 1 189 ? -9.122 -6.693 25.703 1.00 98.50 189 GLU A C 1
ATOM 1524 O O . GLU A 1 189 ? -8.309 -6.260 24.890 1.00 98.50 189 GLU A O 1
ATOM 1529 N N . SER A 1 190 ? -9.536 -7.965 25.678 1.00 98.62 190 SER A N 1
ATOM 1530 C CA . SER A 1 190 ? -9.010 -8.949 24.723 1.00 98.62 190 SER A CA 1
ATOM 1531 C C . SER A 1 190 ? -9.287 -8.561 23.266 1.00 98.62 190 SER A C 1
ATOM 1533 O O . SER A 1 190 ? -8.421 -8.711 22.402 1.00 98.62 190 SER A O 1
ATOM 1535 N N . LEU A 1 191 ? -10.475 -8.019 22.973 1.00 98.56 191 LEU A N 1
ATOM 1536 C CA . LEU A 1 191 ? -10.786 -7.501 21.639 1.00 98.56 191 LEU A CA 1
ATOM 1537 C C . LEU A 1 191 ? -9.882 -6.319 21.266 1.00 98.56 191 LEU A C 1
ATOM 1539 O O . LEU A 1 191 ? -9.436 -6.229 20.123 1.00 98.56 191 LEU A O 1
ATOM 1543 N N . LEU A 1 192 ? -9.615 -5.417 22.211 1.00 98.56 192 LEU A N 1
ATOM 1544 C CA . LEU A 1 192 ? -8.741 -4.269 21.990 1.00 98.56 192 LEU A CA 1
ATOM 1545 C C . LEU A 1 192 ? -7.307 -4.727 21.698 1.00 98.56 192 LEU A C 1
ATOM 1547 O O . LEU A 1 192 ? -6.723 -4.270 20.718 1.00 98.56 192 LEU A O 1
ATOM 1551 N N . GLU A 1 193 ? -6.782 -5.682 22.467 1.00 98.62 193 GLU A N 1
ATOM 1552 C CA . GLU A 1 193 ? -5.454 -6.268 22.246 1.00 98.62 193 GLU A CA 1
ATOM 1553 C C . GLU A 1 193 ? -5.341 -6.926 20.860 1.00 98.62 193 GLU A C 1
ATOM 1555 O O . GLU A 1 193 ? -4.364 -6.708 20.138 1.00 98.62 193 GLU A O 1
ATOM 1560 N N . LEU A 1 194 ? -6.370 -7.670 20.431 1.00 98.69 194 LEU A N 1
ATOM 1561 C CA . LEU A 1 194 ? -6.415 -8.254 19.088 1.00 98.69 194 LEU A CA 1
ATOM 1562 C C . LEU A 1 194 ? -6.376 -7.176 18.002 1.00 98.69 194 LEU A C 1
ATOM 1564 O O . LEU A 1 194 ? -5.546 -7.261 17.096 1.00 98.69 194 LEU A O 1
ATOM 1568 N N . LEU A 1 195 ? -7.210 -6.140 18.110 1.00 98.50 195 LEU A N 1
ATOM 1569 C CA . LEU A 1 195 ? -7.227 -5.032 17.151 1.00 98.50 195 LEU A CA 1
ATOM 1570 C C . LEU A 1 195 ? -5.893 -4.274 17.121 1.00 98.50 195 LEU A C 1
ATOM 1572 O O . LEU A 1 195 ? -5.434 -3.865 16.052 1.00 98.50 195 LEU A O 1
ATOM 1576 N N . GLU A 1 196 ? -5.241 -4.099 18.269 1.00 98.50 196 GLU A N 1
ATOM 1577 C CA . GLU A 1 196 ? -3.924 -3.471 18.346 1.00 98.50 196 GLU A CA 1
ATOM 1578 C C . GLU A 1 196 ? -2.842 -4.339 17.684 1.00 98.50 196 GLU A C 1
ATOM 1580 O O . GLU A 1 196 ? -2.007 -3.821 16.932 1.00 98.50 196 GLU A O 1
ATOM 1585 N N . SER A 1 197 ? -2.904 -5.661 17.867 1.00 98.44 197 SER A N 1
ATOM 1586 C CA . SER A 1 197 ? -2.008 -6.609 17.198 1.00 98.44 197 SER A CA 1
ATOM 1587 C C . SER A 1 197 ? -2.207 -6.620 15.675 1.00 98.44 197 SER A C 1
ATOM 1589 O O . SER A 1 197 ? -1.229 -6.552 14.926 1.00 98.44 197 SER A O 1
ATOM 1591 N N . GLU A 1 198 ? -3.456 -6.598 15.196 1.00 98.44 198 GLU A N 1
ATOM 1592 C CA . GLU A 1 198 ? -3.782 -6.498 13.771 1.00 98.44 198 GLU A CA 1
ATOM 1593 C C . GLU A 1 198 ? -3.271 -5.180 13.184 1.00 98.44 198 GLU A C 1
ATOM 1595 O O . GLU A 1 198 ? -2.638 -5.171 12.124 1.00 98.44 198 GLU A O 1
ATOM 1600 N N . ARG A 1 199 ? -3.463 -4.064 13.902 1.00 98.44 199 ARG A N 1
ATOM 1601 C CA . ARG A 1 199 ? -2.925 -2.756 13.510 1.00 98.44 199 ARG A CA 1
ATOM 1602 C C . ARG A 1 199 ? -1.409 -2.810 13.350 1.00 98.44 199 ARG A C 1
ATOM 1604 O O . ARG A 1 199 ? -0.881 -2.266 12.379 1.00 98.44 199 ARG A O 1
ATOM 1611 N N . LEU A 1 200 ? -0.705 -3.453 14.282 1.00 98.62 200 LEU A N 1
ATOM 1612 C CA . LEU A 1 200 ? 0.751 -3.567 14.246 1.00 98.62 200 LEU A CA 1
ATOM 1613 C C . LEU A 1 200 ? 1.230 -4.427 13.066 1.00 98.62 200 LEU A C 1
ATOM 1615 O O . LEU A 1 200 ? 2.180 -4.042 12.381 1.00 98.62 200 LEU A O 1
ATOM 1619 N N . ILE A 1 201 ? 0.550 -5.544 12.787 1.00 98.50 201 ILE A N 1
ATOM 1620 C CA . ILE A 1 201 ? 0.836 -6.406 11.629 1.00 98.50 201 ILE A CA 1
ATOM 1621 C C . ILE A 1 201 ? 0.651 -5.625 10.325 1.00 98.50 201 ILE A C 1
ATOM 1623 O O . ILE A 1 201 ? 1.546 -5.619 9.479 1.00 98.50 201 ILE A O 1
ATOM 1627 N N . LEU A 1 202 ? -0.474 -4.919 10.173 1.00 98.62 202 LEU A N 1
ATOM 1628 C CA . LEU A 1 202 ? -0.755 -4.112 8.983 1.00 98.62 202 LEU A CA 1
ATOM 1629 C C . LEU A 1 202 ? 0.269 -2.988 8.798 1.00 98.62 202 LEU A C 1
ATOM 1631 O O . LEU A 1 202 ? 0.698 -2.714 7.678 1.00 98.62 202 LEU A O 1
ATOM 1635 N N . LEU A 1 203 ? 0.694 -2.348 9.887 1.00 98.62 203 LEU A N 1
ATOM 1636 C CA . LEU A 1 203 ? 1.717 -1.306 9.845 1.00 98.62 203 LEU A CA 1
ATOM 1637 C C . LEU A 1 203 ? 3.075 -1.868 9.399 1.00 98.62 203 LEU A C 1
ATOM 1639 O O . LEU A 1 203 ? 3.754 -1.250 8.576 1.00 98.62 203 LEU A O 1
ATOM 1643 N N . ASN A 1 204 ? 3.448 -3.057 9.879 1.00 98.56 204 ASN A N 1
ATOM 1644 C CA . ASN A 1 204 ? 4.669 -3.745 9.460 1.00 98.56 204 ASN A CA 1
ATOM 1645 C C . ASN A 1 204 ? 4.626 -4.140 7.975 1.00 98.56 204 ASN A C 1
ATOM 1647 O O . ASN A 1 204 ? 5.566 -3.863 7.228 1.00 98.56 204 ASN A O 1
ATOM 1651 N N . GLU A 1 205 ? 3.514 -4.725 7.531 1.00 98.50 205 GLU A N 1
ATOM 1652 C CA . GLU A 1 205 ? 3.316 -5.126 6.139 1.00 98.50 205 GLU A CA 1
ATOM 1653 C C . GLU A 1 205 ? 3.347 -3.914 5.196 1.00 98.50 205 GLU A C 1
ATOM 1655 O O . GLU A 1 205 ? 4.022 -3.951 4.167 1.00 98.50 205 GLU A O 1
ATOM 1660 N N . ASN A 1 206 ? 2.725 -2.796 5.580 1.00 98.38 206 ASN A N 1
ATOM 1661 C CA . ASN A 1 206 ? 2.806 -1.541 4.830 1.00 98.38 206 ASN A CA 1
ATOM 1662 C C . ASN A 1 206 ? 4.241 -1.013 4.724 1.00 98.38 206 ASN A C 1
ATOM 1664 O O . ASN A 1 206 ? 4.654 -0.585 3.645 1.00 98.38 206 ASN A O 1
ATOM 1668 N N . ALA A 1 207 ? 5.024 -1.069 5.805 1.00 98.69 207 ALA A N 1
ATOM 1669 C CA . ALA A 1 207 ? 6.433 -0.684 5.758 1.00 98.69 207 ALA A CA 1
ATOM 1670 C C . ALA A 1 207 ? 7.224 -1.590 4.799 1.00 98.69 207 ALA A C 1
ATOM 1672 O O . ALA A 1 207 ? 7.962 -1.100 3.941 1.00 98.69 207 ALA A O 1
ATOM 1673 N N . ARG A 1 208 ? 7.017 -2.912 4.879 1.00 98.62 208 ARG A N 1
ATOM 1674 C CA . ARG A 1 208 ? 7.642 -3.900 3.988 1.00 98.62 208 ARG A CA 1
ATOM 1675 C C . ARG A 1 208 ? 7.296 -3.652 2.519 1.00 98.62 208 ARG A C 1
ATOM 1677 O O . ARG A 1 208 ? 8.190 -3.664 1.668 1.00 98.62 208 ARG A O 1
ATOM 1684 N N . LEU A 1 209 ? 6.022 -3.414 2.214 1.00 98.75 209 LEU A N 1
ATOM 1685 C CA . LEU A 1 209 ? 5.563 -3.065 0.869 1.00 98.75 209 LEU A CA 1
ATOM 1686 C C . LEU A 1 209 ? 6.163 -1.734 0.405 1.00 98.75 209 LEU A C 1
ATOM 1688 O O . LEU A 1 209 ? 6.620 -1.650 -0.733 1.00 98.75 209 LEU A O 1
ATOM 1692 N N . GLY A 1 210 ? 6.261 -0.740 1.290 1.00 98.69 210 GLY A N 1
ATOM 1693 C CA . GLY A 1 210 ? 6.936 0.530 1.023 1.00 98.69 210 GLY A CA 1
ATOM 1694 C C . GLY A 1 210 ? 8.387 0.342 0.571 1.00 98.69 210 GLY A C 1
ATOM 1695 O O . GLY A 1 210 ? 8.781 0.874 -0.468 1.00 98.69 210 GLY A O 1
ATOM 1696 N N . TYR A 1 211 ? 9.164 -0.490 1.273 1.00 98.62 211 TYR A N 1
ATOM 1697 C CA . TYR A 1 211 ? 10.532 -0.827 0.857 1.00 98.62 211 TYR A CA 1
ATOM 1698 C C . TYR A 1 211 ? 10.574 -1.544 -0.495 1.00 98.62 211 TYR A C 1
ATOM 1700 O O . TYR A 1 211 ? 11.434 -1.249 -1.329 1.00 98.62 211 TYR A O 1
ATOM 1708 N N . LYS A 1 212 ? 9.638 -2.469 -0.746 1.00 98.69 212 LYS A N 1
ATOM 1709 C CA . LYS A 1 212 ? 9.582 -3.193 -2.021 1.00 98.69 212 LYS A CA 1
ATOM 1710 C C . LYS A 1 212 ? 9.270 -2.259 -3.191 1.00 98.69 212 LYS A C 1
ATOM 1712 O O . LYS A 1 212 ? 9.919 -2.364 -4.229 1.00 98.69 212 LYS A O 1
ATOM 1717 N N . VAL A 1 213 ? 8.324 -1.338 -3.013 1.00 98.75 213 VAL A N 1
ATOM 1718 C CA . VAL A 1 213 ? 7.982 -0.312 -4.007 1.00 98.75 213 VAL A CA 1
ATOM 1719 C C . VAL A 1 213 ? 9.176 0.602 -4.263 1.00 98.75 213 VAL A C 1
ATOM 1721 O O . VAL A 1 213 ? 9.532 0.801 -5.421 1.00 98.75 213 VAL A O 1
ATOM 1724 N N . ALA A 1 214 ? 9.844 1.094 -3.216 1.00 98.62 214 ALA A N 1
ATOM 1725 C CA . ALA A 1 214 ? 11.023 1.947 -3.363 1.00 98.62 214 ALA A CA 1
ATOM 1726 C C . ALA A 1 214 ? 12.145 1.256 -4.162 1.00 98.62 214 ALA A C 1
ATOM 1728 O O . ALA A 1 214 ? 12.689 1.844 -5.097 1.00 98.62 214 ALA A O 1
ATOM 1729 N N . SER A 1 215 ? 12.428 -0.015 -3.859 1.00 98.69 215 SER A N 1
ATOM 1730 C CA . SER A 1 215 ? 13.419 -0.821 -4.586 1.00 98.69 215 SER A CA 1
ATOM 1731 C C . SER A 1 215 ? 13.053 -1.008 -6.064 1.00 98.69 215 SER A C 1
ATOM 1733 O O . SER A 1 215 ? 13.888 -0.776 -6.936 1.00 98.69 215 SER A O 1
ATOM 1735 N N . LEU A 1 216 ? 11.798 -1.359 -6.367 1.00 98.69 216 LEU A N 1
ATOM 1736 C CA . LEU A 1 216 ? 11.333 -1.513 -7.752 1.00 98.69 216 LEU A CA 1
ATOM 1737 C C . LEU A 1 216 ? 11.324 -0.183 -8.520 1.00 98.69 216 LEU A C 1
ATOM 1739 O O . LEU A 1 216 ? 11.547 -0.160 -9.731 1.00 98.69 216 LEU A O 1
ATOM 1743 N N . MET A 1 217 ? 11.058 0.936 -7.845 1.00 98.62 217 MET A N 1
ATOM 1744 C CA . MET A 1 217 ? 11.139 2.265 -8.454 1.00 98.62 217 MET A CA 1
ATOM 1745 C C . MET A 1 217 ? 12.576 2.627 -8.838 1.00 98.62 217 MET A C 1
ATOM 1747 O O . MET A 1 217 ? 12.794 3.186 -9.915 1.00 98.62 217 MET A O 1
ATOM 1751 N N . GLU A 1 218 ? 13.554 2.304 -7.992 1.00 98.50 218 GLU A N 1
ATOM 1752 C CA . GLU A 1 218 ? 14.969 2.537 -8.286 1.00 98.50 218 GLU A CA 1
ATOM 1753 C C . GLU A 1 218 ? 15.452 1.680 -9.464 1.00 98.50 218 GLU A C 1
ATOM 1755 O O . GLU A 1 218 ? 16.075 2.204 -10.391 1.00 98.50 218 GLU A O 1
ATOM 1760 N N . GLU A 1 219 ? 15.081 0.398 -9.496 1.00 98.38 219 GLU A N 1
ATOM 1761 C CA . GLU A 1 219 ? 15.389 -0.501 -10.613 1.00 98.38 219 GLU A CA 1
ATOM 1762 C C . GLU A 1 219 ? 14.771 -0.001 -11.929 1.00 98.38 219 GLU A C 1
ATOM 1764 O O . GLU A 1 219 ? 15.467 0.122 -12.937 1.00 98.38 219 GLU A O 1
ATOM 1769 N N . ASN A 1 220 ? 13.492 0.396 -11.918 1.00 98.44 220 ASN A N 1
ATOM 1770 C CA . ASN A 1 220 ? 12.827 0.971 -13.092 1.00 98.44 220 ASN A CA 1
ATOM 1771 C C . ASN A 1 220 ? 13.501 2.257 -13.583 1.00 98.44 220 ASN A C 1
ATOM 1773 O O . ASN A 1 220 ? 13.613 2.486 -14.791 1.00 98.44 220 ASN A O 1
ATOM 1777 N N . LYS A 1 221 ? 13.978 3.104 -12.665 1.00 98.62 221 LYS A N 1
ATOM 1778 C CA . LYS A 1 221 ? 14.753 4.299 -13.019 1.00 98.62 221 LYS A CA 1
ATOM 1779 C C . LYS A 1 221 ? 16.067 3.915 -13.707 1.00 98.62 221 LYS A C 1
ATOM 1781 O O . LYS A 1 221 ? 16.416 4.526 -14.721 1.00 98.62 221 LYS A O 1
ATOM 1786 N N . GLY A 1 222 ? 16.754 2.892 -13.197 1.00 98.31 222 GLY A N 1
ATOM 1787 C CA . GLY A 1 222 ? 17.940 2.297 -13.815 1.00 98.31 222 GLY A CA 1
ATOM 1788 C C . GLY A 1 222 ? 17.661 1.798 -15.235 1.00 98.31 222 GLY A C 1
ATOM 1789 O O . GLY A 1 222 ? 18.276 2.285 -16.186 1.00 98.31 222 GLY A O 1
ATOM 1790 N N . LEU A 1 223 ? 16.663 0.927 -15.399 1.00 98.50 223 LEU A N 1
ATOM 1791 C CA . LEU A 1 223 ? 16.257 0.362 -16.693 1.00 98.50 223 LEU A CA 1
ATOM 1792 C C . LEU A 1 223 ? 15.848 1.438 -17.706 1.00 98.50 223 LEU A C 1
ATOM 1794 O O . LEU A 1 223 ? 16.211 1.368 -18.881 1.00 98.50 223 LEU A O 1
ATOM 1798 N N . SER A 1 224 ? 15.135 2.474 -17.262 1.00 98.56 224 SER A N 1
ATOM 1799 C CA . SER A 1 224 ? 14.776 3.617 -18.107 1.00 98.56 224 SER A CA 1
ATOM 1800 C C . SER A 1 224 ? 16.019 4.348 -18.626 1.00 98.56 224 SER A C 1
ATOM 1802 O O . SER A 1 224 ? 16.117 4.659 -19.818 1.00 98.56 224 SER A O 1
ATOM 1804 N N . SER A 1 225 ? 17.015 4.565 -17.760 1.00 98.44 225 SER A N 1
ATOM 1805 C CA . SER A 1 225 ? 18.274 5.200 -18.157 1.00 98.44 225 SER A CA 1
ATOM 1806 C C . SER A 1 225 ? 19.089 4.342 -19.135 1.00 98.44 225 SER A C 1
ATOM 1808 O O . SER A 1 225 ? 19.619 4.873 -20.116 1.00 98.44 225 SER A O 1
ATOM 1810 N N . GLU A 1 226 ? 19.120 3.021 -18.937 1.00 98.38 226 GLU A N 1
ATOM 1811 C CA . GLU A 1 226 ? 19.802 2.071 -19.819 1.00 98.38 226 GLU A CA 1
ATOM 1812 C C . GLU A 1 226 ? 19.120 1.980 -21.190 1.00 98.38 226 GLU A C 1
ATOM 1814 O O . GLU A 1 226 ? 19.777 2.101 -22.228 1.00 98.38 226 GLU A O 1
ATOM 1819 N N . SER A 1 227 ? 17.790 1.868 -21.213 1.00 98.25 227 SER A N 1
ATOM 1820 C CA . SER A 1 227 ? 16.986 1.883 -22.438 1.00 98.25 227 SER A CA 1
ATOM 1821 C C . SER A 1 227 ? 17.232 3.155 -23.251 1.00 98.25 227 SER A C 1
ATOM 1823 O O . SER A 1 227 ? 17.463 3.115 -24.465 1.00 98.25 227 SER A O 1
ATOM 1825 N N . LEU A 1 228 ? 17.276 4.305 -22.577 1.00 98.44 228 LEU A N 1
ATOM 1826 C CA . LEU A 1 228 ? 17.540 5.585 -23.217 1.00 98.44 228 LEU A CA 1
ATOM 1827 C C . LEU A 1 228 ? 18.974 5.671 -23.762 1.00 98.44 228 LEU A C 1
ATOM 1829 O O . LEU A 1 228 ? 19.182 6.183 -24.868 1.00 98.44 228 LEU A O 1
ATOM 1833 N N . PHE A 1 229 ? 19.962 5.146 -23.035 1.00 98.56 229 PHE A N 1
ATOM 1834 C CA . PHE A 1 229 ? 21.335 5.029 -23.524 1.00 98.56 229 PHE A CA 1
ATOM 1835 C C . PHE A 1 229 ? 21.416 4.148 -24.777 1.00 98.56 229 PHE A C 1
ATOM 1837 O O . PHE A 1 229 ? 21.979 4.572 -25.791 1.00 98.56 229 PHE A O 1
ATOM 1844 N N . MET A 1 230 ? 20.792 2.970 -24.753 1.00 98.69 230 MET A N 1
ATOM 1845 C CA . MET A 1 230 ? 20.773 2.057 -25.893 1.00 98.69 230 MET A CA 1
ATOM 1846 C C . MET A 1 230 ? 20.103 2.699 -27.111 1.00 98.69 230 MET A C 1
ATOM 1848 O O . MET A 1 230 ? 20.642 2.659 -28.218 1.00 98.69 230 MET A O 1
ATOM 1852 N N . LYS A 1 231 ? 18.980 3.399 -26.909 1.00 98.56 231 LYS A N 1
ATOM 1853 C CA . LYS A 1 231 ? 18.294 4.160 -27.963 1.00 98.56 231 LYS A CA 1
ATOM 1854 C C . LYS A 1 231 ? 19.210 5.205 -28.605 1.00 98.56 231 LYS A C 1
ATOM 1856 O O . LYS A 1 231 ? 19.226 5.331 -29.831 1.00 98.56 231 LYS A O 1
ATOM 1861 N N . ARG A 1 232 ? 20.004 5.932 -27.808 1.00 98.62 232 ARG A N 1
ATOM 1862 C CA . ARG A 1 232 ? 21.007 6.879 -28.333 1.00 98.62 232 ARG A CA 1
ATOM 1863 C C . ARG A 1 232 ? 22.075 6.161 -29.158 1.00 98.62 232 ARG A C 1
ATOM 1865 O O . ARG A 1 232 ? 22.396 6.633 -30.246 1.00 98.62 232 ARG A O 1
ATOM 1872 N N . LYS A 1 233 ? 22.581 5.017 -28.689 1.00 98.62 233 LYS A N 1
ATOM 1873 C CA . LYS A 1 233 ? 23.609 4.239 -29.401 1.00 98.62 233 LYS A CA 1
ATOM 1874 C C . LYS A 1 233 ? 23.114 3.678 -30.728 1.00 98.62 233 LYS A C 1
ATOM 1876 O O . LYS A 1 233 ? 23.808 3.801 -31.736 1.00 98.62 233 LYS A O 1
ATOM 1881 N N . VAL A 1 234 ? 21.893 3.153 -30.766 1.00 98.75 234 VAL A N 1
ATOM 1882 C CA . VAL A 1 234 ? 21.250 2.713 -32.013 1.00 98.75 234 VAL A CA 1
ATOM 1883 C C . VAL A 1 234 ? 21.085 3.886 -32.985 1.00 98.75 234 VAL A C 1
ATOM 1885 O O . VAL A 1 234 ? 21.378 3.745 -34.172 1.00 98.75 234 VAL A O 1
ATOM 1888 N N . ALA A 1 235 ? 20.683 5.065 -32.499 1.00 98.56 235 ALA A N 1
ATOM 1889 C CA . ALA A 1 235 ? 20.555 6.258 -33.335 1.00 98.56 235 ALA A CA 1
ATOM 1890 C C . ALA A 1 235 ? 21.908 6.755 -33.883 1.00 98.56 235 ALA A C 1
ATOM 1892 O O . ALA A 1 235 ? 21.998 7.139 -35.049 1.00 98.56 235 ALA A O 1
ATOM 1893 N N . GLU A 1 236 ? 22.971 6.735 -33.073 1.00 98.50 236 GLU A N 1
ATOM 1894 C CA . GLU A 1 236 ? 24.340 7.027 -33.521 1.00 98.50 236 GLU A CA 1
ATOM 1895 C C . GLU A 1 236 ? 24.783 6.064 -34.624 1.00 98.50 236 GLU A C 1
ATOM 1897 O O . GLU A 1 236 ? 25.222 6.512 -35.684 1.00 98.50 236 GLU A O 1
ATOM 1902 N N . LEU A 1 237 ? 24.589 4.759 -34.417 1.00 98.56 237 LEU A N 1
ATOM 1903 C CA . LEU A 1 237 ? 24.931 3.741 -35.404 1.00 98.56 237 LEU A CA 1
ATOM 1904 C C . LEU A 1 237 ? 24.158 3.941 -36.715 1.00 98.56 237 LEU A C 1
ATOM 1906 O O . LEU A 1 237 ? 24.756 3.910 -37.791 1.00 98.56 237 LEU A O 1
ATOM 1910 N N . ALA A 1 238 ? 22.853 4.215 -36.637 1.00 98.56 238 ALA A N 1
ATOM 1911 C CA . ALA A 1 238 ? 22.027 4.506 -37.805 1.00 98.56 238 ALA A CA 1
ATOM 1912 C C . ALA A 1 238 ? 22.560 5.710 -38.603 1.00 98.56 238 ALA A C 1
ATOM 1914 O O . ALA A 1 238 ? 22.661 5.635 -39.830 1.00 98.56 238 ALA A O 1
ATOM 1915 N N . ARG A 1 239 ? 22.976 6.789 -37.924 1.00 98.31 239 ARG A N 1
ATOM 1916 C CA . ARG A 1 239 ? 23.603 7.953 -38.576 1.00 98.31 239 ARG A CA 1
ATOM 1917 C C . ARG A 1 239 ? 24.913 7.585 -39.270 1.00 98.31 239 ARG A C 1
ATOM 1919 O O . ARG A 1 239 ? 25.088 7.929 -40.436 1.00 98.31 239 ARG A O 1
ATOM 1926 N N . CYS A 1 240 ? 25.801 6.846 -38.603 1.00 97.50 240 CYS A N 1
ATOM 1927 C CA . CYS A 1 240 ? 27.055 6.391 -39.209 1.00 97.50 240 CYS A CA 1
ATOM 1928 C C . CYS A 1 240 ? 26.810 5.531 -40.458 1.00 97.50 240 CYS A C 1
ATOM 1930 O O . CYS A 1 240 ? 27.473 5.714 -41.477 1.00 97.50 240 CYS A O 1
ATOM 1932 N N . MET A 1 241 ? 25.839 4.614 -40.411 1.00 98.12 241 MET A N 1
ATOM 1933 C CA . MET A 1 241 ? 25.496 3.769 -41.558 1.00 98.12 241 MET A CA 1
ATOM 1934 C C . MET A 1 241 ? 24.955 4.577 -42.742 1.00 98.12 241 MET A C 1
ATOM 1936 O O . MET A 1 241 ? 25.302 4.275 -43.884 1.00 98.12 241 MET A O 1
ATOM 1940 N N . LEU A 1 242 ? 24.127 5.596 -42.489 1.00 97.44 242 LEU A N 1
ATOM 1941 C CA . LEU A 1 242 ? 23.636 6.492 -43.538 1.00 97.44 242 LEU A CA 1
ATOM 1942 C C . LEU A 1 242 ? 24.774 7.293 -44.171 1.00 97.44 242 LEU A C 1
ATOM 1944 O O . LEU A 1 242 ? 24.857 7.330 -45.397 1.00 97.44 242 LEU A O 1
ATOM 1948 N N . ASN A 1 243 ? 25.686 7.840 -43.361 1.00 97.44 243 ASN A N 1
ATOM 1949 C CA . ASN A 1 243 ? 26.838 8.576 -43.879 1.00 97.44 243 ASN A CA 1
ATOM 1950 C C . ASN A 1 243 ? 27.693 7.695 -44.795 1.00 97.44 243 ASN A C 1
ATOM 1952 O O . ASN A 1 243 ? 27.970 8.074 -45.924 1.00 97.44 243 ASN A O 1
ATOM 1956 N N . ARG A 1 244 ? 28.006 6.460 -44.370 1.00 96.44 244 ARG A N 1
ATOM 1957 C CA . ARG A 1 244 ? 28.789 5.525 -45.197 1.00 96.44 244 ARG A CA 1
ATOM 1958 C C . ARG A 1 244 ? 28.113 5.174 -46.520 1.00 96.44 244 ARG A C 1
ATOM 1960 O O . ARG A 1 244 ? 28.802 4.962 -47.516 1.00 96.44 244 ARG A O 1
ATOM 1967 N N . ARG A 1 245 ? 26.779 5.068 -46.541 1.00 96.75 245 ARG A N 1
ATOM 1968 C CA . ARG A 1 245 ? 26.034 4.839 -47.789 1.00 96.75 245 ARG A CA 1
ATOM 1969 C C . ARG A 1 245 ? 26.149 6.039 -48.716 1.00 96.75 245 ARG A C 1
ATOM 1971 O O . ARG A 1 245 ? 26.353 5.839 -49.909 1.00 96.75 245 ARG A O 1
ATOM 1978 N N . GLU A 1 246 ? 26.035 7.249 -48.183 1.00 96.69 246 GLU A N 1
ATOM 1979 C CA . GLU A 1 246 ? 26.159 8.462 -48.987 1.00 96.69 246 GLU A CA 1
ATOM 1980 C C . GLU A 1 246 ? 27.586 8.642 -49.514 1.00 96.69 246 GLU A C 1
ATOM 1982 O O . GLU A 1 246 ? 27.758 8.803 -50.718 1.00 96.69 246 GLU A O 1
ATOM 1987 N N . ASP A 1 247 ? 28.608 8.459 -48.672 1.00 97.31 247 ASP A N 1
ATOM 1988 C CA . ASP A 1 247 ? 30.019 8.502 -49.080 1.00 97.31 247 ASP A CA 1
ATOM 1989 C C . ASP A 1 247 ? 30.309 7.510 -50.216 1.00 97.31 247 ASP A C 1
ATOM 1991 O O . ASP A 1 247 ? 30.974 7.834 -51.203 1.00 97.31 247 ASP A O 1
ATOM 1995 N N . HIS A 1 248 ? 29.769 6.289 -50.114 1.00 97.50 248 HIS A N 1
ATOM 1996 C CA . HIS A 1 248 ? 29.910 5.286 -51.165 1.00 97.50 248 HIS A CA 1
ATOM 1997 C C . HIS A 1 248 ? 29.239 5.724 -52.475 1.00 97.50 248 HIS A C 1
ATOM 1999 O O . HIS A 1 248 ? 29.831 5.576 -53.545 1.00 97.50 248 HIS A O 1
ATOM 2005 N N . ARG A 1 249 ? 28.028 6.292 -52.407 1.00 98.00 249 ARG A N 1
ATOM 2006 C CA . ARG A 1 249 ? 27.314 6.807 -53.587 1.00 98.00 249 ARG A CA 1
ATOM 2007 C C . ARG A 1 249 ? 28.074 7.951 -54.245 1.00 98.00 249 ARG A C 1
ATOM 2009 O O . ARG A 1 249 ? 28.228 7.932 -55.465 1.00 98.00 249 ARG A O 1
ATOM 2016 N N . VAL A 1 250 ? 28.574 8.898 -53.452 1.00 98.00 250 VAL A N 1
ATOM 2017 C CA . VAL A 1 250 ? 29.404 10.010 -53.930 1.00 98.00 250 VAL A CA 1
ATOM 2018 C C . VAL A 1 250 ? 30.640 9.463 -54.634 1.00 98.00 250 VAL A C 1
ATOM 2020 O O . VAL A 1 250 ? 30.878 9.823 -55.778 1.00 98.00 250 VAL A O 1
ATOM 2023 N N . CYS A 1 251 ? 31.356 8.511 -54.030 1.00 97.38 251 CYS A N 1
ATOM 2024 C CA . CYS A 1 251 ? 32.540 7.900 -54.639 1.00 97.38 251 CYS A CA 1
ATOM 2025 C C . CYS A 1 251 ? 32.245 7.247 -56.004 1.00 97.38 251 CYS A C 1
ATOM 2027 O O . CYS A 1 251 ? 32.978 7.467 -56.971 1.00 97.38 251 CYS A O 1
ATOM 2029 N N . VAL A 1 252 ? 31.156 6.474 -56.110 1.00 97.94 252 VAL A N 1
ATOM 2030 C CA . VAL A 1 252 ? 30.747 5.831 -57.372 1.00 97.94 252 VAL A CA 1
ATOM 2031 C C . VAL A 1 252 ? 30.390 6.872 -58.438 1.00 97.94 252 VAL A C 1
ATOM 2033 O O . VAL A 1 252 ? 30.791 6.733 -59.595 1.00 97.94 252 VAL A O 1
ATOM 2036 N N . LEU A 1 253 ? 29.659 7.925 -58.063 1.00 98.12 253 LEU A N 1
ATOM 2037 C CA . LEU A 1 253 ? 29.280 8.996 -58.983 1.00 98.12 253 LEU A CA 1
ATOM 2038 C C . LEU A 1 253 ? 30.487 9.828 -59.426 1.00 98.12 253 LEU A C 1
ATOM 2040 O O . LEU A 1 253 ? 30.604 10.101 -60.616 1.00 98.12 253 LEU A O 1
ATOM 2044 N N . SER A 1 254 ? 31.402 10.171 -58.516 1.00 98.06 254 SER A N 1
ATOM 2045 C CA . SER A 1 254 ? 32.641 10.889 -58.834 1.00 98.06 254 SER A CA 1
ATOM 2046 C C . SER A 1 254 ? 33.456 10.145 -59.888 1.00 98.06 254 SER A C 1
ATOM 2048 O O . SER A 1 254 ? 33.804 10.732 -60.908 1.00 98.06 254 SER A O 1
ATOM 2050 N N . ARG A 1 255 ? 33.645 8.829 -59.723 1.00 98.25 255 ARG A N 1
ATOM 2051 C CA . ARG A 1 255 ? 34.349 8.010 -60.721 1.00 98.25 255 ARG A CA 1
ATOM 2052 C C . ARG A 1 255 ? 33.643 8.011 -62.078 1.00 98.25 255 ARG A C 1
ATOM 2054 O O . ARG A 1 255 ? 34.287 8.104 -63.117 1.00 98.25 255 ARG A O 1
ATOM 2061 N N . LYS A 1 256 ? 32.306 7.969 -62.088 1.00 98.38 256 LYS A N 1
ATOM 2062 C CA . LYS A 1 256 ? 31.537 8.045 -63.338 1.00 98.38 256 LYS A CA 1
ATOM 2063 C C . LYS A 1 256 ? 31.667 9.407 -64.025 1.00 98.38 256 LYS A C 1
ATOM 2065 O O . LYS A 1 256 ? 31.688 9.459 -65.254 1.00 98.38 256 LYS A O 1
ATOM 2070 N N . VAL A 1 257 ? 31.724 10.491 -63.252 1.00 98.38 257 VAL A N 1
ATOM 2071 C CA . VAL A 1 257 ? 31.953 11.848 -63.767 1.00 98.38 257 VAL A CA 1
ATOM 2072 C C . VAL A 1 257 ? 33.338 11.944 -64.399 1.00 98.38 257 VAL A C 1
ATOM 2074 O O . VAL A 1 257 ? 33.433 12.416 -65.527 1.00 98.38 257 VAL A O 1
ATOM 2077 N N . GLU A 1 258 ? 34.373 11.431 -63.734 1.00 98.19 258 GLU A N 1
ATOM 2078 C CA . GLU A 1 258 ? 35.743 11.383 -64.265 1.00 98.19 258 GLU A CA 1
ATOM 2079 C C . GLU A 1 258 ? 35.809 10.611 -65.595 1.00 98.19 258 GLU A C 1
ATOM 2081 O O . GLU A 1 258 ? 36.342 11.116 -66.585 1.00 98.19 258 GLU A O 1
ATOM 2086 N N . ASP A 1 259 ? 35.184 9.430 -65.665 1.00 98.25 259 ASP A N 1
ATOM 2087 C CA . ASP A 1 259 ? 35.122 8.629 -66.895 1.00 98.25 259 ASP A CA 1
ATOM 2088 C C . ASP A 1 259 ? 34.435 9.384 -68.047 1.00 98.25 259 ASP A C 1
ATOM 2090 O O . ASP A 1 259 ? 34.882 9.336 -69.197 1.00 98.25 259 ASP A O 1
ATOM 2094 N N . LEU A 1 260 ? 33.322 10.070 -67.760 1.00 98.50 260 LEU A N 1
ATOM 2095 C CA . LEU A 1 260 ? 32.585 10.856 -68.754 1.00 98.50 260 LEU A CA 1
ATOM 2096 C C . LEU A 1 260 ? 33.377 12.089 -69.200 1.00 98.50 260 LEU A C 1
ATOM 2098 O O . LEU A 1 260 ? 33.398 12.391 -70.391 1.00 98.50 260 LEU A O 1
ATOM 2102 N N . GLN A 1 261 ? 34.067 12.767 -68.283 1.00 98.31 261 GLN A N 1
ATOM 2103 C CA . GLN A 1 261 ? 34.965 13.877 -68.608 1.00 98.31 261 GLN A CA 1
ATOM 2104 C C . GLN A 1 261 ? 36.101 13.419 -69.528 1.00 98.31 261 GLN A C 1
ATOM 2106 O O . GLN A 1 261 ? 36.378 14.077 -70.531 1.00 98.31 261 GLN A O 1
ATOM 2111 N N . GLY A 1 262 ? 36.704 12.257 -69.257 1.00 98.06 262 GLY A N 1
ATOM 2112 C CA . GLY A 1 262 ? 37.715 11.663 -70.133 1.00 98.06 262 GLY A CA 1
ATOM 2113 C C . GLY A 1 262 ? 37.185 11.368 -71.542 1.00 98.06 262 GLY A C 1
ATOM 2114 O O . GLY A 1 262 ? 37.863 11.641 -72.535 1.00 98.06 262 GLY A O 1
ATOM 2115 N N . GLN A 1 263 ? 35.948 10.868 -71.651 1.00 98.25 263 GLN A N 1
ATOM 2116 C CA . GLN A 1 263 ? 35.292 10.637 -72.944 1.00 98.25 263 GLN A CA 1
ATOM 2117 C C . GLN A 1 263 ? 35.009 11.936 -73.705 1.00 98.25 263 GLN A C 1
ATOM 2119 O O . GLN A 1 263 ? 35.258 11.986 -74.911 1.00 98.25 263 GLN A O 1
ATOM 2124 N N . ILE A 1 264 ? 34.516 12.975 -73.020 1.00 98.06 264 ILE A N 1
ATOM 2125 C CA . ILE A 1 264 ? 34.275 14.303 -73.605 1.00 98.06 264 ILE A CA 1
ATOM 2126 C C . ILE A 1 264 ? 35.584 14.864 -74.153 1.00 98.06 264 ILE A C 1
ATOM 2128 O O . ILE A 1 264 ? 35.651 15.187 -75.335 1.00 98.06 264 ILE A O 1
ATOM 2132 N N . TYR A 1 265 ? 36.651 14.859 -73.354 1.00 98.00 265 TYR A N 1
ATOM 2133 C CA . TYR A 1 265 ? 37.958 15.348 -73.785 1.00 98.00 265 TYR A CA 1
ATOM 2134 C C . TYR A 1 265 ? 38.508 14.575 -74.997 1.00 98.00 265 TYR A C 1
ATOM 2136 O O . TYR A 1 265 ? 39.044 15.152 -75.945 1.00 98.00 265 TYR A O 1
ATOM 2144 N N . GLY A 1 266 ? 38.335 13.249 -75.017 1.00 97.69 266 GLY A N 1
ATOM 2145 C CA . GLY A 1 266 ? 38.707 12.421 -76.166 1.00 97.69 266 GLY A CA 1
ATOM 2146 C C . GLY A 1 266 ? 37.873 12.698 -77.425 1.00 97.69 266 GLY A C 1
ATOM 2147 O O . GLY A 1 266 ? 38.385 12.591 -78.542 1.00 97.69 266 GLY A O 1
ATOM 2148 N N . LEU A 1 267 ? 36.591 13.044 -77.276 1.00 97.50 267 LEU A N 1
ATOM 2149 C CA . LEU A 1 267 ? 35.727 13.468 -78.381 1.00 97.50 267 LEU A CA 1
ATOM 2150 C C . LEU A 1 267 ? 36.108 14.857 -78.894 1.00 97.50 267 LEU A C 1
ATOM 2152 O O . LEU A 1 267 ? 36.221 15.027 -80.103 1.00 97.50 267 LEU A O 1
ATOM 2156 N N . GLU A 1 268 ? 36.350 15.815 -78.003 1.00 97.44 268 GLU A N 1
ATOM 2157 C CA . GLU A 1 268 ? 36.788 17.172 -78.339 1.00 97.44 268 GLU A CA 1
ATOM 2158 C C . GLU A 1 268 ? 38.093 17.158 -79.130 1.00 97.44 268 GLU A C 1
ATOM 2160 O O . GLU A 1 268 ? 38.177 17.802 -80.175 1.00 97.44 268 GLU A O 1
ATOM 2165 N N . ARG A 1 269 ? 39.077 16.353 -78.702 1.00 97.06 269 ARG A N 1
ATOM 2166 C CA . ARG A 1 269 ? 40.342 16.186 -79.429 1.00 97.06 269 ARG A CA 1
ATOM 2167 C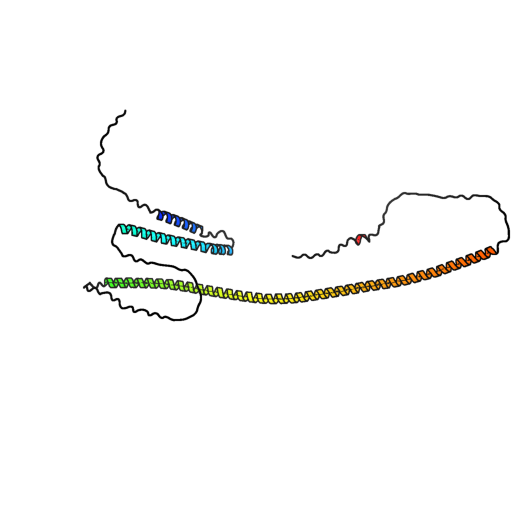 C . ARG A 1 269 ? 40.116 15.680 -80.852 1.00 97.06 269 ARG A C 1
ATOM 2169 O O . ARG A 1 269 ? 40.583 16.304 -81.798 1.00 97.06 269 ARG A O 1
ATOM 2176 N N . ARG A 1 270 ? 39.359 14.586 -81.008 1.00 97.00 270 ARG A N 1
ATOM 2177 C CA . ARG A 1 270 ? 39.039 14.034 -82.335 1.00 97.00 270 ARG A CA 1
ATOM 2178 C C . ARG A 1 270 ? 38.279 15.041 -83.192 1.00 97.00 270 ARG A C 1
ATOM 2180 O O . ARG A 1 270 ? 38.550 15.156 -84.377 1.00 97.00 270 ARG A O 1
ATOM 2187 N N . ASN A 1 271 ? 37.338 15.781 -82.608 1.00 96.38 271 ASN A N 1
ATOM 2188 C CA . ASN A 1 271 ? 36.583 16.808 -83.320 1.00 96.38 271 ASN A CA 1
ATOM 2189 C C . ASN A 1 271 ? 37.503 17.935 -83.817 1.00 96.38 271 ASN A C 1
ATOM 2191 O O . ASN A 1 271 ? 37.405 18.341 -84.970 1.00 96.38 271 ASN A O 1
ATOM 2195 N N . ASN A 1 272 ? 38.447 18.387 -82.986 1.00 96.50 272 ASN A N 1
ATOM 2196 C CA . ASN A 1 272 ? 39.445 19.378 -83.383 1.00 96.50 272 ASN A CA 1
ATOM 2197 C C . ASN A 1 272 ? 40.322 18.878 -84.543 1.00 96.50 272 ASN A C 1
ATOM 2199 O O . ASN A 1 272 ? 40.503 19.589 -85.527 1.00 96.50 272 ASN A O 1
ATOM 2203 N N . GLU A 1 273 ? 40.794 17.629 -84.474 1.00 95.56 273 GLU A N 1
ATOM 2204 C CA . GLU A 1 273 ? 41.540 16.987 -85.566 1.00 95.56 273 GLU A CA 1
ATOM 2205 C C . GLU A 1 273 ? 40.718 16.936 -86.867 1.00 95.56 273 GLU A C 1
ATOM 2207 O O . GLU A 1 273 ? 41.245 17.228 -87.942 1.00 95.56 273 GLU A O 1
ATOM 2212 N N . TYR A 1 274 ? 39.419 16.619 -86.786 1.00 95.25 274 TYR A N 1
ATOM 2213 C CA . TYR A 1 274 ? 38.520 16.652 -87.944 1.00 95.25 274 TYR A CA 1
ATOM 2214 C C . TYR A 1 274 ? 38.399 18.059 -88.547 1.00 95.25 274 TYR A C 1
ATOM 2216 O O . TYR A 1 274 ? 38.456 18.201 -89.771 1.00 95.25 274 TYR A O 1
ATOM 2224 N N . TYR A 1 275 ? 38.262 19.101 -87.723 1.00 94.50 275 TYR A N 1
ATOM 2225 C CA . TYR A 1 275 ? 38.214 20.483 -88.209 1.00 94.50 275 TYR A CA 1
ATOM 2226 C C . TYR A 1 275 ? 39.530 20.919 -88.861 1.00 94.50 275 TYR A C 1
ATOM 2228 O O . TYR A 1 275 ? 39.505 21.538 -89.924 1.00 94.50 275 TYR A O 1
ATOM 2236 N N . GLU A 1 276 ? 40.680 20.555 -88.292 1.00 94.00 276 GLU A N 1
ATOM 2237 C CA . GLU A 1 276 ? 41.982 20.834 -88.908 1.00 94.00 276 GLU A CA 1
ATOM 2238 C C . GLU A 1 276 ? 42.135 20.155 -90.274 1.00 94.00 276 GLU A C 1
ATOM 2240 O O . GLU A 1 276 ? 42.639 20.762 -91.221 1.00 94.00 276 GLU A O 1
ATOM 2245 N N . GLN A 1 277 ? 41.681 18.905 -90.403 1.00 92.81 277 GLN A N 1
ATOM 2246 C CA . GLN A 1 277 ? 41.683 18.194 -91.684 1.00 92.81 277 GLN A CA 1
ATOM 2247 C C . GLN A 1 277 ? 40.781 18.879 -92.719 1.00 92.81 277 GLN A C 1
ATOM 2249 O O . GLN A 1 277 ? 41.178 19.031 -93.876 1.00 92.81 277 GLN A O 1
ATOM 2254 N N . LEU A 1 278 ? 39.588 19.324 -92.311 1.00 90.81 278 LEU A N 1
ATOM 2255 C CA . LEU A 1 278 ? 38.669 20.078 -93.168 1.00 90.81 278 LEU A CA 1
ATOM 2256 C C . LEU A 1 278 ? 39.296 21.384 -93.671 1.00 90.81 278 LEU A C 1
ATOM 2258 O O . LEU A 1 278 ? 39.220 21.662 -94.869 1.00 90.81 278 LEU A O 1
ATOM 2262 N N . LEU A 1 279 ? 39.953 22.146 -92.792 1.00 89.44 279 LEU A N 1
ATOM 2263 C CA . LEU A 1 279 ? 40.637 23.392 -93.151 1.00 89.44 279 LEU A CA 1
ATOM 2264 C C . LEU A 1 279 ? 41.774 23.153 -94.151 1.00 89.44 279 LEU A C 1
ATOM 2266 O O . LEU A 1 279 ? 41.834 23.834 -95.174 1.00 89.44 279 LEU A O 1
ATOM 2270 N N . LYS A 1 280 ? 42.619 22.140 -93.917 1.00 85.75 280 LYS A N 1
ATOM 2271 C CA . LYS A 1 280 ? 43.689 21.755 -94.856 1.00 85.75 280 LYS A CA 1
ATOM 2272 C C . LYS A 1 280 ? 43.128 21.391 -96.230 1.00 85.75 280 LYS A C 1
ATOM 2274 O O . LYS A 1 280 ? 43.630 21.853 -97.250 1.00 85.75 280 LYS A O 1
ATOM 2279 N N . HIS A 1 281 ? 42.046 20.617 -96.273 1.00 85.19 281 HIS A N 1
ATOM 2280 C CA . HIS A 1 281 ? 41.404 20.243 -97.532 1.00 85.19 281 HIS A CA 1
ATOM 2281 C C . HIS A 1 281 ? 40.759 21.446 -98.255 1.00 85.19 281 HIS A C 1
ATOM 2283 O O . HIS A 1 281 ? 40.775 21.507 -99.489 1.00 85.19 281 HIS A O 1
ATOM 2289 N N . GLU A 1 282 ? 40.215 22.430 -97.530 1.00 82.12 282 GLU A N 1
ATOM 2290 C CA . GLU A 1 282 ? 39.719 23.679 -98.124 1.00 82.12 282 GLU A CA 1
ATOM 2291 C C . GLU A 1 282 ? 40.864 24.557 -98.661 1.00 82.12 282 GLU A C 1
ATOM 2293 O O . GLU A 1 282 ? 40.758 25.092 -99.767 1.00 82.12 282 GLU A O 1
ATOM 2298 N N . GLU A 1 283 ? 41.986 24.659 -97.944 1.00 78.00 283 GLU A N 1
ATOM 2299 C CA . GLU A 1 283 ? 43.191 25.354 -98.411 1.00 78.00 283 GLU A CA 1
ATOM 2300 C C . GLU A 1 283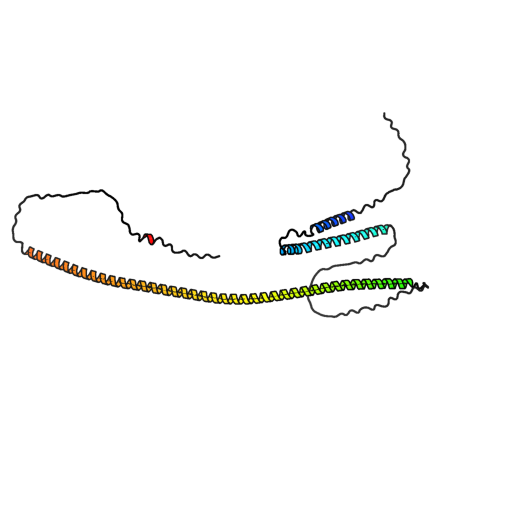 ? 43.790 24.692 -99.655 1.00 78.00 283 GLU A C 1
ATOM 2302 O O . GLU A 1 283 ? 44.124 25.382 -100.623 1.00 78.00 283 GLU A O 1
ATOM 2307 N N . GLU A 1 284 ? 43.860 23.361 -99.693 1.00 76.50 284 GLU A N 1
ATOM 2308 C CA . GLU A 1 284 ? 44.291 22.613 -100.875 1.00 76.50 284 GLU A CA 1
ATOM 2309 C C . GLU A 1 284 ? 43.367 22.865 -102.075 1.00 76.50 284 GLU A C 1
ATOM 2311 O O . GLU A 1 284 ? 43.840 23.053 -103.200 1.00 76.50 284 GLU A O 1
ATOM 2316 N N . LYS A 1 285 ? 42.045 22.929 -101.860 1.00 72.25 285 LYS A N 1
ATOM 2317 C CA . LYS A 1 285 ? 41.073 23.296 -102.904 1.00 72.25 285 LYS A CA 1
ATOM 2318 C C . LYS A 1 285 ? 41.223 24.748 -103.360 1.00 72.25 285 LYS A C 1
ATOM 2320 O O . LYS A 1 285 ? 41.199 25.000 -104.565 1.00 72.25 285 LYS A O 1
ATOM 2325 N N . ARG A 1 286 ? 41.430 25.706 -102.449 1.00 66.44 286 ARG A N 1
ATOM 2326 C CA . ARG A 1 286 ? 41.691 27.116 -102.799 1.00 66.44 286 ARG A CA 1
ATOM 2327 C C . ARG A 1 286 ? 42.992 27.269 -103.584 1.00 66.44 286 ARG A C 1
ATOM 2329 O O . ARG A 1 286 ? 43.013 28.008 -104.567 1.00 66.44 286 ARG A O 1
ATOM 2336 N N . SER A 1 287 ? 44.035 26.530 -103.213 1.00 58.12 287 SER A N 1
ATOM 2337 C CA . SER A 1 287 ? 45.325 26.477 -103.918 1.00 58.12 287 SER A CA 1
ATOM 2338 C C . SER A 1 287 ? 45.173 25.923 -105.338 1.00 58.12 287 SER A C 1
ATOM 2340 O O . SER A 1 287 ? 45.687 26.510 -106.289 1.00 58.12 287 SER A O 1
ATOM 2342 N N . LYS A 1 288 ? 44.370 24.863 -105.506 1.00 59.06 288 LYS A N 1
ATOM 2343 C CA . LYS A 1 288 ? 43.995 24.313 -106.821 1.00 59.06 288 LYS A CA 1
ATOM 2344 C C . LYS A 1 288 ? 43.130 25.284 -107.641 1.00 59.06 288 LYS A C 1
ATOM 2346 O O . LYS A 1 288 ? 43.330 25.385 -108.845 1.00 59.06 288 LYS A O 1
ATOM 2351 N N . SER A 1 289 ? 42.239 26.061 -107.014 1.00 54.09 289 SER A N 1
ATOM 2352 C CA . SER A 1 289 ? 41.443 27.094 -107.707 1.00 54.09 289 SER A CA 1
ATOM 2353 C C . SER A 1 289 ? 42.269 28.318 -108.143 1.00 54.09 289 SER A C 1
ATOM 2355 O O . SER A 1 289 ? 42.005 28.887 -109.198 1.00 54.09 289 SER A O 1
ATOM 2357 N N . LYS A 1 290 ? 43.322 28.693 -107.396 1.00 50.97 290 LYS A N 1
ATOM 2358 C CA . LYS A 1 290 ? 44.249 29.786 -107.761 1.00 50.97 290 LYS A CA 1
ATOM 2359 C C . LYS A 1 290 ? 45.172 29.432 -108.936 1.00 50.97 290 LYS A C 1
ATOM 2361 O O . LYS A 1 290 ? 45.609 30.336 -109.639 1.00 50.97 290 LYS A O 1
ATOM 2366 N N . MET A 1 291 ? 45.431 28.145 -109.190 1.00 44.22 291 MET A N 1
ATOM 2367 C CA . MET A 1 291 ? 46.143 27.672 -110.391 1.00 44.22 291 MET A CA 1
ATOM 2368 C C . MET A 1 291 ? 45.238 27.494 -111.625 1.00 44.22 291 MET A C 1
ATOM 2370 O O . MET A 1 291 ? 45.725 27.121 -112.690 1.00 44.22 291 MET A O 1
ATOM 2374 N N . GLY A 1 292 ? 43.941 27.797 -111.519 1.00 50.25 292 GLY A N 1
ATOM 2375 C CA . GLY A 1 292 ? 42.966 27.654 -112.600 1.00 50.25 292 GLY A CA 1
ATOM 2376 C C . GLY A 1 292 ? 42.206 28.943 -112.897 1.00 50.25 292 GLY A C 1
ATOM 2377 O O . GLY A 1 292 ? 40.981 28.934 -112.872 1.00 50.25 292 GLY A O 1
ATOM 2378 N N . LEU A 1 293 ? 42.896 30.054 -113.183 1.00 45.41 293 LEU A N 1
ATOM 2379 C CA . LEU A 1 293 ? 42.243 31.250 -113.731 1.00 45.41 293 LEU A CA 1
ATOM 2380 C C . LEU A 1 293 ? 43.041 31.851 -114.898 1.00 45.41 293 LEU A C 1
ATOM 2382 O O . LEU A 1 293 ? 43.688 32.890 -114.781 1.00 45.41 293 LEU A O 1
ATOM 2386 N N . LYS A 1 294 ? 42.957 31.194 -116.061 1.00 38.06 294 LYS A N 1
ATOM 2387 C CA . LYS A 1 294 ? 43.231 31.812 -117.365 1.00 38.06 294 LYS A CA 1
ATOM 2388 C C . LYS A 1 294 ? 42.170 31.376 -118.381 1.00 38.06 294 LYS A C 1
ATOM 2390 O O . LYS A 1 294 ? 42.282 30.318 -118.979 1.00 38.06 294 LYS A O 1
ATOM 2395 N N . GLY A 1 295 ? 41.161 32.238 -118.533 1.00 34.09 295 GLY A N 1
ATOM 2396 C CA . GLY A 1 295 ? 40.349 32.454 -119.738 1.00 34.09 295 GLY A CA 1
ATOM 2397 C C . GLY A 1 295 ? 39.396 31.347 -120.204 1.00 34.09 295 GLY A C 1
ATOM 2398 O O . GLY A 1 295 ? 39.835 30.381 -120.807 1.00 34.09 295 GLY A O 1
ATOM 2399 N N . CYS A 1 296 ? 38.083 31.586 -120.107 1.00 33.38 296 CYS A N 1
ATOM 2400 C CA . CYS A 1 296 ? 37.257 31.907 -121.282 1.00 33.38 296 CYS A CA 1
ATOM 2401 C C . CYS A 1 296 ? 35.837 32.319 -120.850 1.00 33.38 296 CYS A C 1
ATOM 2403 O O . CYS A 1 296 ? 35.199 31.648 -120.044 1.00 33.38 296 CYS A O 1
ATOM 2405 N N . PHE A 1 297 ? 35.354 33.429 -121.401 1.00 39.06 297 PHE A N 1
ATOM 2406 C CA . PHE A 1 297 ? 33.981 33.915 -121.284 1.00 39.06 297 PHE A CA 1
ATOM 2407 C C . PHE A 1 297 ? 33.148 33.299 -122.421 1.00 39.06 297 PHE A C 1
ATOM 2409 O O . PHE A 1 297 ? 33.558 33.428 -123.576 1.00 39.06 297 PHE A O 1
ATOM 2416 N N . LYS A 1 298 ? 31.981 32.701 -122.128 1.00 34.72 298 LYS A N 1
ATOM 2417 C CA . LYS A 1 298 ? 30.787 32.734 -123.004 1.00 34.72 298 LYS A CA 1
ATOM 2418 C C . LYS A 1 298 ? 29.541 32.146 -122.323 1.00 34.72 298 LYS A C 1
ATOM 2420 O O . LYS A 1 298 ? 29.575 31.040 -121.801 1.00 34.72 298 LYS A O 1
ATOM 2425 N N . VAL A 1 299 ? 28.458 32.920 -122.384 1.00 42.56 299 VAL A N 1
ATOM 2426 C CA . VAL A 1 299 ? 27.046 32.559 -122.129 1.00 42.56 299 VAL A CA 1
ATOM 2427 C C . VAL A 1 299 ? 26.430 32.120 -123.476 1.00 42.56 299 VAL A C 1
ATOM 2429 O O . VAL A 1 299 ? 26.849 32.680 -124.496 1.00 42.56 299 VAL A O 1
ATOM 2432 N N . PRO A 1 300 ? 25.592 31.059 -123.533 1.00 41.03 300 PRO A N 1
ATOM 2433 C CA . PRO A 1 300 ? 24.112 31.179 -123.621 1.00 41.03 300 PRO A CA 1
ATOM 2434 C C . PRO A 1 300 ? 23.364 30.089 -122.803 1.00 41.03 300 PRO A C 1
ATOM 2436 O O . PRO A 1 300 ? 23.901 29.015 -122.564 1.00 41.03 300 PRO A O 1
ATOM 2439 N N . GLU A 1 301 ? 22.271 30.391 -122.097 1.00 33.28 301 GLU A N 1
ATOM 2440 C CA . GLU A 1 301 ? 20.847 30.452 -122.511 1.00 33.28 301 GLU A CA 1
ATOM 2441 C C . GLU A 1 301 ? 20.143 29.088 -122.758 1.00 33.28 301 GLU A C 1
ATOM 2443 O O . GLU A 1 301 ? 20.545 28.301 -123.606 1.00 33.28 301 GLU A O 1
ATOM 2448 N N . GLU A 1 302 ? 19.050 28.909 -121.998 1.00 33.53 302 GLU A N 1
ATOM 2449 C CA . GLU A 1 302 ? 17.830 28.091 -122.189 1.00 33.53 302 GLU A CA 1
ATOM 2450 C C . GLU A 1 302 ? 17.740 26.571 -121.869 1.00 33.53 302 GLU A C 1
ATOM 2452 O O . GLU A 1 302 ? 18.305 25.701 -122.518 1.00 33.53 302 GLU A O 1
ATOM 2457 N N . ALA A 1 303 ? 16.873 26.314 -120.871 1.00 35.22 303 ALA A N 1
ATOM 2458 C CA . ALA A 1 303 ? 15.717 25.395 -120.822 1.00 35.22 303 ALA A CA 1
ATOM 2459 C C . ALA A 1 303 ? 15.872 23.871 -121.063 1.00 35.22 303 ALA A C 1
ATOM 2461 O O . ALA A 1 303 ? 16.123 23.423 -122.171 1.00 35.22 303 ALA A O 1
ATOM 2462 N N . LEU A 1 304 ? 15.496 23.048 -120.065 1.00 36.62 304 LEU A N 1
ATOM 2463 C CA . LEU A 1 304 ? 14.203 22.324 -120.032 1.00 36.62 304 LEU A CA 1
ATOM 2464 C C . LEU A 1 304 ? 14.060 21.404 -118.791 1.00 36.62 304 LEU A C 1
ATOM 2466 O O . LEU A 1 304 ? 14.877 20.526 -118.550 1.00 36.62 304 LEU A O 1
ATOM 2470 N N . VAL A 1 305 ? 12.942 21.586 -118.076 1.00 36.03 305 VAL A N 1
ATOM 2471 C CA . VAL A 1 305 ? 11.950 20.563 -117.660 1.00 36.03 305 VAL A CA 1
ATOM 2472 C C . VAL A 1 305 ? 12.422 19.271 -116.966 1.00 36.03 305 VAL A C 1
ATOM 2474 O O . VAL A 1 305 ? 13.028 18.386 -117.557 1.00 36.03 305 VAL A O 1
ATOM 2477 N N . GLY A 1 306 ? 11.901 19.072 -115.750 1.00 35.53 306 GLY A N 1
ATOM 2478 C CA . GLY A 1 306 ? 11.872 17.776 -115.071 1.00 35.53 306 GLY A CA 1
ATOM 2479 C C . GLY A 1 306 ? 10.949 17.760 -113.850 1.00 35.53 306 GLY A C 1
ATOM 2480 O O . GLY A 1 306 ? 11.409 17.756 -112.716 1.00 35.53 306 GLY A O 1
ATOM 2481 N N . ASN A 1 307 ? 9.635 17.776 -114.087 1.00 35.38 307 ASN A N 1
ATOM 2482 C CA . ASN A 1 307 ? 8.594 17.473 -113.097 1.00 35.38 307 ASN A CA 1
ATOM 2483 C C . ASN A 1 307 ? 8.628 15.992 -112.664 1.00 35.38 307 ASN A C 1
ATOM 2485 O O . ASN A 1 307 ? 8.687 15.131 -113.534 1.00 35.38 307 ASN A O 1
ATOM 2489 N N . ALA A 1 308 ? 8.412 15.707 -111.372 1.00 36.03 308 ALA A N 1
ATOM 2490 C CA . ALA A 1 308 ? 7.550 14.623 -110.841 1.00 36.03 308 ALA A CA 1
ATOM 2491 C C . ALA A 1 308 ? 7.616 14.641 -109.295 1.00 36.03 308 ALA A C 1
ATOM 2493 O O . ALA A 1 308 ? 8.653 14.357 -108.715 1.00 36.03 308 ALA A O 1
ATOM 2494 N N . LYS A 1 309 ? 6.614 15.143 -108.561 1.00 38.09 309 LYS A N 1
ATOM 2495 C CA . LYS A 1 309 ? 5.345 14.487 -108.166 1.00 38.09 309 LYS A CA 1
ATOM 2496 C C . LYS A 1 309 ? 5.488 13.057 -107.622 1.00 38.09 309 LYS A C 1
ATOM 2498 O O . LYS A 1 309 ? 5.628 12.121 -108.401 1.00 38.09 309 LYS A O 1
ATOM 2503 N N . LYS A 1 310 ? 5.249 12.910 -106.312 1.00 35.47 310 LYS A N 1
ATOM 2504 C CA . LYS A 1 310 ? 4.284 12.000 -105.638 1.00 35.47 310 LYS A CA 1
ATOM 2505 C C . LYS A 1 310 ? 4.645 11.984 -104.145 1.00 35.47 310 LYS A C 1
ATOM 2507 O O . LYS A 1 310 ? 5.805 11.839 -103.812 1.00 35.47 310 LYS A O 1
ATOM 2512 N N . GLY A 1 311 ? 3.743 12.115 -103.190 1.00 31.58 311 GLY A N 1
ATOM 2513 C CA . GLY A 1 311 ? 2.294 12.175 -103.220 1.00 31.58 311 GLY A CA 1
ATOM 2514 C C . GLY A 1 311 ? 1.820 11.988 -101.783 1.00 31.58 311 GLY A C 1
ATOM 2515 O O . GLY A 1 311 ? 2.326 11.125 -101.068 1.00 31.58 311 GLY A O 1
ATOM 2516 N N . GLU A 1 312 ? 0.864 12.812 -101.375 1.00 37.22 312 GLU A N 1
ATOM 2517 C CA . GLU A 1 312 ? -0.009 12.540 -100.242 1.00 37.22 312 GLU A CA 1
ATOM 2518 C C . GLU A 1 312 ? -0.550 11.107 -100.294 1.00 37.22 312 GLU A C 1
ATOM 2520 O O . GLU A 1 312 ? -0.905 10.602 -101.365 1.00 37.22 312 GLU A O 1
ATOM 2525 N N . LYS A 1 313 ? -0.742 10.516 -99.114 1.00 35.91 313 LYS A N 1
ATOM 2526 C CA . LYS A 1 313 ? -2.079 10.073 -98.703 1.00 35.91 313 LYS A CA 1
ATOM 2527 C C . LYS A 1 313 ? -2.121 9.805 -97.204 1.00 35.91 313 LYS A C 1
ATOM 2529 O O . LYS A 1 313 ? -1.607 8.809 -96.707 1.00 35.91 313 LYS A O 1
ATOM 2534 N N . GLN A 1 314 ? -2.826 10.698 -96.516 1.00 42.38 314 GLN A N 1
ATOM 2535 C CA . GLN A 1 314 ? -3.686 10.340 -95.396 1.00 42.38 314 GLN A CA 1
ATOM 2536 C C . GLN A 1 314 ? -4.493 9.078 -95.724 1.00 42.38 314 GLN A C 1
ATOM 2538 O O . GLN A 1 314 ? -5.087 8.976 -96.800 1.00 42.38 314 GLN A O 1
ATOM 2543 N N . LYS A 1 315 ? -4.610 8.184 -94.743 1.00 33.75 315 LYS A N 1
ATOM 2544 C CA . LYS A 1 315 ? -5.874 7.512 -94.441 1.00 33.75 315 LYS A CA 1
ATOM 2545 C C . LYS A 1 315 ? -5.911 7.160 -92.960 1.00 33.75 315 LYS A C 1
ATOM 2547 O O . LYS A 1 315 ? -5.190 6.296 -92.475 1.00 33.75 315 LYS A O 1
ATOM 2552 N N . THR A 1 316 ? -6.765 7.893 -92.264 1.00 37.94 316 THR A N 1
ATOM 2553 C CA . THR A 1 316 ? -7.455 7.463 -91.057 1.00 37.94 316 THR A CA 1
ATOM 2554 C C . THR A 1 316 ? -8.237 6.177 -91.335 1.00 37.94 316 THR A C 1
ATOM 2556 O O . THR A 1 316 ? -8.752 5.989 -92.435 1.00 37.94 316 THR A O 1
ATOM 2559 N N . VAL A 1 317 ? -8.303 5.299 -90.336 1.00 31.86 317 VAL A N 1
ATOM 2560 C CA . VAL A 1 317 ? -9.506 4.660 -89.765 1.00 31.86 317 VAL A CA 1
ATOM 2561 C C . VAL A 1 317 ? -8.992 3.737 -88.652 1.00 31.86 317 VAL A C 1
ATOM 2563 O O . VAL A 1 317 ? -8.041 2.983 -88.842 1.00 31.86 317 VAL A O 1
ATOM 2566 N N . GLY A 1 318 ? -9.558 3.893 -87.456 1.00 33.44 318 GLY A N 1
ATOM 2567 C CA . GLY A 1 318 ? -9.083 3.252 -86.237 1.00 33.44 318 GLY A CA 1
ATOM 2568 C C . GLY A 1 318 ? -9.572 1.822 -86.027 1.00 33.44 318 GLY A C 1
ATOM 2569 O O . GLY A 1 318 ? -10.511 1.375 -86.671 1.00 33.44 318 GLY A O 1
ATOM 2570 N N . ALA A 1 319 ? -8.955 1.155 -85.052 1.00 31.55 319 ALA A N 1
ATOM 2571 C CA . ALA A 1 319 ? -9.623 0.388 -84.001 1.00 31.55 319 ALA A CA 1
ATOM 2572 C C . ALA A 1 319 ? -8.577 -0.125 -82.993 1.00 31.55 319 ALA A C 1
ATOM 2574 O O . ALA A 1 319 ? -7.628 -0.801 -83.367 1.00 31.55 319 ALA A O 1
ATOM 2575 N N . VAL A 1 320 ? -8.787 0.252 -81.727 1.00 39.31 320 VAL A N 1
ATOM 2576 C CA . VAL A 1 320 ? -8.651 -0.546 -80.494 1.00 39.31 320 VAL A CA 1
ATOM 2577 C C . VAL A 1 320 ? -7.433 -1.478 -80.359 1.00 39.31 320 VAL A C 1
ATOM 2579 O O . VAL A 1 320 ? -7.312 -2.468 -81.061 1.00 39.31 320 VAL A O 1
ATOM 2582 N N . VAL A 1 321 ? -6.604 -1.223 -79.339 1.00 33.97 321 VAL A N 1
ATOM 2583 C CA . VAL A 1 321 ? -6.228 -2.153 -78.244 1.00 33.97 321 VAL A CA 1
ATOM 2584 C C . VAL A 1 321 ? -5.071 -1.510 -77.461 1.00 33.97 321 VAL A C 1
ATOM 2586 O O . VAL A 1 321 ? -4.058 -1.094 -78.018 1.00 33.97 321 VAL A O 1
ATOM 2589 N N . GLY A 1 322 ? -5.262 -1.365 -76.149 1.00 39.09 322 GLY A N 1
ATOM 2590 C CA . GLY A 1 322 ? -4.429 -0.539 -75.280 1.00 39.09 322 GLY A CA 1
ATOM 2591 C C . GLY A 1 322 ? -3.041 -1.082 -74.930 1.00 39.09 322 GLY A C 1
ATOM 2592 O O . GLY A 1 322 ? -2.742 -2.258 -75.109 1.00 39.09 322 GLY A O 1
ATOM 2593 N N . LYS A 1 323 ? -2.225 -0.195 -74.345 1.00 37.88 323 LYS A N 1
ATOM 2594 C CA . LYS A 1 323 ? -1.048 -0.455 -73.487 1.00 37.88 323 LYS A CA 1
ATOM 2595 C C . LYS A 1 323 ? -0.699 0.874 -72.791 1.00 37.88 323 LYS A C 1
ATOM 2597 O O . LYS A 1 323 ? -0.315 1.831 -73.441 1.00 37.88 323 LYS A O 1
ATOM 2602 N N . LYS A 1 324 ? -1.145 1.058 -71.543 1.00 43.28 324 LYS A N 1
ATOM 2603 C CA . LYS A 1 324 ? -0.380 0.868 -70.290 1.00 43.28 324 LYS A CA 1
ATOM 2604 C C . LYS A 1 324 ? 0.737 1.906 -70.088 1.00 43.28 324 LYS A C 1
ATOM 2606 O O . LYS A 1 324 ? 1.878 1.689 -70.472 1.00 43.28 324 LYS A O 1
ATOM 2611 N N . VAL A 1 325 ? 0.381 2.979 -69.381 1.00 47.16 325 VAL A N 1
ATOM 2612 C CA . VAL A 1 325 ? 1.297 3.840 -68.614 1.00 47.16 325 VAL A CA 1
ATOM 2613 C C . VAL A 1 325 ? 1.876 3.021 -67.436 1.00 47.16 325 VAL A C 1
ATOM 2615 O O . VAL A 1 325 ? 1.143 2.192 -66.878 1.00 47.16 325 VAL A O 1
ATOM 2618 N N . PRO A 1 326 ? 3.156 3.177 -67.039 1.00 52.75 326 PRO A N 1
ATOM 2619 C CA . PRO A 1 326 ? 3.762 2.339 -66.004 1.00 52.75 326 PRO A CA 1
ATOM 2620 C C . PRO A 1 326 ? 3.223 2.686 -64.609 1.00 52.75 326 PRO A C 1
ATOM 2622 O O . PRO A 1 326 ? 3.455 3.771 -64.082 1.00 52.75 326 PRO A O 1
ATOM 2625 N N . LYS A 1 327 ? 2.554 1.712 -63.982 1.00 61.22 327 LYS A N 1
ATOM 2626 C CA . LYS A 1 327 ? 1.971 1.730 -62.624 1.00 61.22 327 LYS A CA 1
ATOM 2627 C C . LYS A 1 327 ? 3.003 1.786 -61.478 1.00 61.22 327 LYS A C 1
ATOM 2629 O O . LYS A 1 327 ? 2.760 1.233 -60.408 1.00 61.22 327 LYS A O 1
ATOM 2634 N N . PHE A 1 328 ? 4.174 2.385 -61.688 1.00 48.44 328 PHE A N 1
ATOM 2635 C CA . PHE A 1 328 ? 5.198 2.468 -60.641 1.00 48.44 328 PHE A CA 1
ATOM 2636 C C . PHE A 1 328 ? 4.935 3.635 -59.677 1.00 48.44 328 PHE A C 1
ATOM 2638 O O . PHE A 1 328 ? 5.117 3.496 -58.471 1.00 48.44 328 PHE A O 1
ATOM 2645 N N . TRP A 1 329 ? 4.408 4.753 -60.183 1.00 46.75 329 TRP A N 1
ATOM 2646 C CA . TRP A 1 329 ? 4.240 5.979 -59.395 1.00 46.75 329 TRP A CA 1
ATOM 2647 C C . TRP A 1 329 ? 2.994 6.000 -58.494 1.00 46.75 329 TRP A C 1
ATOM 2649 O O . TRP A 1 329 ? 3.013 6.651 -57.452 1.00 46.75 329 TRP A O 1
ATOM 2659 N N . ASP A 1 330 ? 1.954 5.221 -58.807 1.00 49.81 330 ASP A N 1
ATOM 2660 C CA . ASP A 1 330 ? 0.722 5.166 -57.996 1.00 49.81 330 ASP A CA 1
ATOM 2661 C C . ASP A 1 330 ? 0.869 4.366 -56.691 1.00 49.81 330 ASP A C 1
ATOM 2663 O O . ASP A 1 330 ? 0.033 4.481 -55.794 1.00 49.81 330 ASP A O 1
ATOM 2667 N N . ARG A 1 331 ? 1.934 3.563 -56.547 1.00 54.34 331 ARG A N 1
ATOM 2668 C CA . ARG A 1 331 ? 2.203 2.790 -55.320 1.00 54.34 331 ARG A CA 1
ATOM 2669 C C . ARG A 1 331 ? 3.013 3.548 -54.270 1.00 54.34 331 ARG A C 1
ATOM 2671 O O . ARG A 1 331 ? 2.993 3.145 -53.115 1.00 54.34 331 ARG A O 1
ATOM 2678 N N . VAL A 1 332 ? 3.672 4.647 -54.635 1.00 52.44 332 VAL A N 1
ATOM 2679 C CA . VAL A 1 332 ? 4.503 5.428 -53.698 1.00 52.44 332 VAL A CA 1
ATOM 2680 C C . VAL A 1 332 ? 3.665 6.421 -52.882 1.00 52.44 332 VAL A C 1
ATOM 2682 O O . VAL A 1 332 ? 4.056 6.796 -51.785 1.00 52.44 332 VAL A O 1
ATOM 2685 N N . LYS A 1 333 ? 2.467 6.791 -53.356 1.00 53.91 333 LYS A N 1
ATOM 2686 C CA . LYS A 1 333 ? 1.563 7.725 -52.658 1.00 53.91 333 LYS A CA 1
ATOM 2687 C C . LYS A 1 333 ? 0.552 7.070 -51.702 1.00 53.91 333 LYS A C 1
ATOM 2689 O O . LYS A 1 333 ? -0.253 7.783 -51.121 1.00 53.91 333 LYS A O 1
ATOM 2694 N N . LYS A 1 334 ? 0.555 5.738 -51.551 1.00 55.28 334 LYS A N 1
ATOM 2695 C CA . LYS A 1 334 ? -0.419 4.993 -50.717 1.00 55.28 334 LYS A CA 1
ATOM 2696 C C . LYS A 1 334 ? 0.205 4.231 -49.541 1.00 55.28 334 LYS A C 1
ATOM 2698 O O . LYS A 1 334 ? -0.358 3.242 -49.087 1.00 55.28 334 LYS A O 1
ATOM 2703 N N . LEU A 1 335 ? 1.354 4.680 -49.047 1.00 48.91 335 LEU A N 1
ATOM 2704 C CA . LEU A 1 335 ? 1.889 4.225 -47.764 1.00 48.91 335 LEU A CA 1
ATOM 2705 C C . LEU A 1 335 ? 1.753 5.356 -46.744 1.00 48.91 335 LEU A C 1
ATOM 2707 O O . LEU A 1 335 ? 2.713 6.069 -46.468 1.00 48.91 335 LEU A O 1
ATOM 2711 N N . ASP A 1 336 ? 0.544 5.500 -46.201 1.00 57.03 336 ASP A N 1
ATOM 2712 C CA . ASP A 1 336 ? 0.365 6.057 -44.860 1.00 57.03 336 ASP A CA 1
ATOM 2713 C C . ASP A 1 336 ? 0.956 5.042 -43.875 1.00 57.03 336 ASP A C 1
ATOM 2715 O O . ASP A 1 336 ? 0.400 3.966 -43.653 1.00 57.03 336 ASP A O 1
ATOM 2719 N N . ILE A 1 337 ? 2.133 5.356 -43.337 1.00 54.44 337 ILE A N 1
ATOM 2720 C CA . ILE A 1 337 ? 2.813 4.569 -42.306 1.00 54.44 337 ILE A CA 1
ATOM 2721 C C . ILE A 1 337 ? 2.798 5.409 -41.023 1.00 54.44 337 ILE A C 1
ATOM 2723 O O . ILE A 1 337 ? 3.652 6.258 -40.800 1.00 54.44 337 ILE A O 1
ATOM 2727 N N . PHE A 1 338 ? 1.765 5.123 -40.226 1.00 48.34 338 PHE A N 1
ATOM 2728 C CA . PHE A 1 338 ? 1.623 5.247 -38.771 1.00 48.34 338 PHE A CA 1
ATOM 2729 C C . PHE A 1 338 ? 1.816 6.617 -38.097 1.00 48.34 338 PHE A C 1
ATOM 2731 O O . PHE A 1 338 ? 2.906 7.018 -37.695 1.00 48.34 338 PHE A O 1
ATOM 2738 N N . LEU A 1 339 ? 0.665 7.229 -37.807 1.00 49.03 339 LEU A N 1
ATOM 2739 C CA . LEU A 1 339 ? 0.401 7.935 -36.555 1.00 49.03 339 LEU A CA 1
ATOM 2740 C C . LEU A 1 339 ? 0.527 6.946 -35.379 1.00 49.03 339 LEU A C 1
ATOM 2742 O O . LEU A 1 339 ? -0.274 6.022 -35.269 1.00 49.03 339 LEU A O 1
ATOM 2746 N N . CYS A 1 340 ? 1.490 7.166 -34.486 1.00 42.31 340 CYS A N 1
ATOM 2747 C CA . CYS A 1 340 ? 1.404 6.728 -33.091 1.00 42.31 340 CYS A CA 1
ATOM 2748 C C . CYS A 1 340 ? 1.380 7.990 -32.228 1.00 42.31 340 CYS A C 1
ATOM 2750 O O . CYS A 1 340 ? 2.428 8.565 -31.929 1.00 42.31 340 CYS A O 1
ATOM 2752 N N . ALA A 1 341 ? 0.176 8.438 -31.876 1.00 40.94 341 ALA A N 1
ATOM 2753 C CA . ALA A 1 341 ? -0.039 9.351 -30.761 1.00 40.94 341 ALA A CA 1
ATOM 2754 C C . ALA A 1 341 ? -0.237 8.522 -29.472 1.00 40.94 341 ALA A C 1
ATOM 2756 O O . ALA A 1 341 ? -0.744 7.403 -29.561 1.00 40.94 341 ALA A O 1
ATOM 2757 N N . PRO A 1 342 ? 0.173 9.027 -28.297 1.00 56.44 342 PRO A N 1
ATOM 2758 C CA . PRO A 1 342 ? 0.008 8.329 -27.029 1.00 56.44 342 PRO A CA 1
ATOM 2759 C C . PRO A 1 342 ? -1.385 8.597 -26.444 1.00 56.44 342 PRO A C 1
ATOM 2761 O O . PRO A 1 342 ? -1.778 9.754 -26.300 1.00 56.44 342 PRO A O 1
ATOM 2764 N N . GLU A 1 343 ? -2.109 7.544 -26.066 1.00 45.66 343 GLU A N 1
ATOM 2765 C CA . GLU A 1 343 ? -3.240 7.667 -25.144 1.00 45.66 343 GLU A CA 1
ATOM 2766 C C . GLU A 1 343 ? -2.697 7.699 -23.710 1.00 45.66 343 GLU A C 1
ATOM 2768 O O . GLU A 1 343 ? -2.054 6.755 -23.253 1.00 45.66 343 GLU A O 1
ATOM 2773 N N . PHE A 1 344 ? -2.920 8.822 -23.028 1.00 42.97 344 PHE A N 1
ATOM 2774 C CA . PHE A 1 344 ? -2.862 8.926 -21.574 1.00 42.97 344 PHE A CA 1
ATOM 2775 C C . PHE A 1 344 ? -4.287 8.741 -21.046 1.00 42.97 344 PHE A C 1
ATOM 2777 O O . PHE A 1 344 ? -5.159 9.542 -21.378 1.00 42.97 344 PHE A O 1
ATOM 2784 N N . ASN A 1 345 ? -4.484 7.715 -20.223 1.00 43.25 345 ASN A N 1
ATOM 2785 C CA . ASN A 1 345 ? -5.441 7.687 -19.120 1.00 43.25 345 ASN A CA 1
ATOM 2786 C C . ASN A 1 345 ? -4.783 6.955 -17.955 1.00 43.25 345 ASN A C 1
ATOM 2788 O O . ASN A 1 345 ? -4.223 5.863 -18.210 1.00 43.25 345 ASN A O 1
#

Radius of gyration: 69.08 Å; Cα contacts (8 Å, |Δi|>4): 19; chains: 1; bounding box: 156×47×209 Å

InterPro domains:
  IPR011684 Protein Networked (NET), actin-binding (NAB) domain [PF07765] (21-87)
  IPR011684 Protein Networked (NET), actin-binding (NAB) domain [PS51774] (8-94)
  IPR051861 NET actin-binding domain-containing protein [PTHR32258] (21-128)

Sequence (345 aa):
MEVKLKVEKTGAASKHSRKRSFTRPSWLLCTIADLDMKMKKLVVNVPNIDGADSFTERADAYYQKRPQLLALLQELYDNYLSLADRYCQALAKNHHRQNSFPISSFHFDHDNDDQFDKE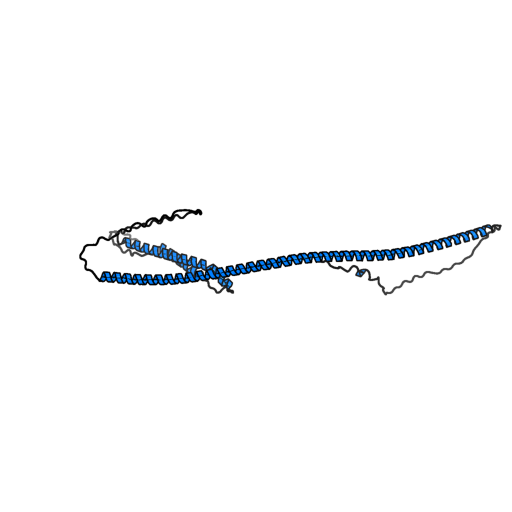ENNGSEIIDSDAESSLSYQPPFPSTQDKFEPDMIIADLVIRSVDCEIILHELSQVDKLCNESSRKIELQESLLELLESERLILLNENARLGYKVASLMEENKGLSSESLFMKRKVAELARCMLNRREDHRVCVLSRKVEDLQGQIYGLERRNNEYYEQLLKHEEEKRSKSKMGLKGCFKVPEEALVGNAKKGEKQKTVGAVVGKKVPKFWDRVKKLDIFLCAPEFN

pLDDT: mean 72.28, std 25.68, range [30.83, 98.75]